Protein AF-A0A2P2DWK2-F1 (afdb_monomer_lite)

Organism: NCBI:txid1917863

Foldseek 3Di:
DCVVPLQLVLVVVQCADDFFDQVLVVLCVPVNPVSNVVVLVVVLVLVQLLVPQDPPDVLSVVSLVLLLVNRRGPQCPDPVNVVVVVVVSVVSDDDDDDDDVVVVVSCCSSVVSVCVVVVCVVVVVPDDPVVSFDWFKAAPQRHTDVQVVVLQVVDWHKDFQPPHQKDKIKIFAAKQWRDDPPDDIDGDQFWQKKWFADPDPDDPAAAFQKKKKFFKKWASYDNDPPSRDTDIDGDDIDMDGPDPPGTMDTGGDDPDPDVGIITGMIMMIGGHDPPGRMHTGTRMYADSRSD

Radius of gyration: 26.81 Å; chains: 1; bounding box: 61×40×77 Å

Sequence (291 aa):
MIESAPYLYYEIFITPKGHAHNDLLHFFVIGGVFSAFLFLSFYFRAIQTALKGYKLDIRAIGIPIIYISGFFQCYLLDDEVTLPFFALVGLMGGKYTPSNSGIRKMLMFLLLPVFFSLGYLYFANKTPIADIFIHRTRDAKNFLFPLAQSTLRGQSVRVNLEKEPFFYFKLEGCLNQSRNFKKRFGFREEPIRFRLLRREKEPLVPYPEKVRIELRQRDAFDQDQRFQAHGEEIIDTREFSLDPWQESFAIALPKIKNEDLKFYDLGIAYFPAKGNQSIQLPELQIKPNCD

Secondary structure (DSSP, 8-state):
-TTT-GGGHHHHH-S-TT----HHHHHHHHHHHHHHHHHHHHHHHHHHHHHHH-S--GGGSHHHHHHHHHHHS-TTT-HHHHHHHHHHHHHT-------THHHHHHHHHHHHHHHHHHHHHHHHTT--HHHH--PPEE-TTS-B-HHHHHHHTT--EEEE-TT-SSEEEEEEEEESEE--SSS--EE--SPEEEEEE-S-SS-SSPPPSEEEEEEEEEES----TTS----EEEEEEEEEE--TT--EEEEPPP----SS-EEEEEEEEEEPPTT-SEEEEPEEEE-TT--

Structure (mmCIF, N/CA/C/O backbone):
data_AF-A0A2P2DWK2-F1
#
_entry.id   AF-A0A2P2DWK2-F1
#
loop_
_atom_site.group_PDB
_atom_site.id
_atom_site.type_symbol
_atom_site.label_atom_id
_atom_site.label_alt_id
_atom_site.label_comp_id
_atom_site.label_asym_id
_atom_site.label_entity_id
_atom_site.label_seq_id
_atom_site.pdbx_PDB_ins_code
_atom_site.Cartn_x
_atom_site.Cartn_y
_atom_site.Cartn_z
_atom_site.occupancy
_atom_site.B_iso_or_equiv
_atom_site.auth_seq_id
_atom_site.auth_comp_id
_atom_site.auth_asym_id
_atom_site.auth_atom_id
_atom_site.pdbx_PDB_model_num
ATOM 1 N N . MET A 1 1 ? 7.905 -16.241 -4.801 1.00 64.75 1 MET A N 1
ATOM 2 C CA . MET A 1 1 ? 7.526 -15.118 -3.917 1.00 64.75 1 MET A CA 1
ATOM 3 C C . MET A 1 1 ? 6.052 -14.757 -4.059 1.00 64.75 1 MET A C 1
ATOM 5 O O . MET A 1 1 ? 5.308 -14.933 -3.114 1.00 64.75 1 MET A O 1
ATOM 9 N N . ILE A 1 2 ? 5.597 -14.343 -5.241 1.00 65.06 2 ILE A N 1
ATOM 10 C CA . ILE A 1 2 ? 4.191 -13.952 -5.470 1.00 65.06 2 ILE A CA 1
ATOM 11 C C . ILE A 1 2 ? 3.218 -15.133 -5.329 1.00 65.06 2 ILE A C 1
ATOM 13 O O . ILE A 1 2 ? 2.095 -14.968 -4.877 1.00 65.06 2 ILE A O 1
ATOM 17 N N . GLU A 1 3 ? 3.667 -16.355 -5.634 1.00 65.44 3 GLU A N 1
ATOM 18 C CA . GLU A 1 3 ? 2.878 -17.572 -5.379 1.00 65.44 3 GLU A CA 1
ATOM 19 C C . GLU A 1 3 ? 2.605 -17.817 -3.890 1.00 65.44 3 GLU A C 1
ATOM 21 O O . GLU A 1 3 ? 1.526 -18.291 -3.546 1.00 65.44 3 GLU A O 1
ATOM 26 N N . SER A 1 4 ? 3.564 -17.489 -3.019 1.00 69.88 4 SER A N 1
ATOM 27 C CA . SER A 1 4 ? 3.453 -17.650 -1.564 1.00 69.88 4 SER A CA 1
ATOM 28 C C . SER A 1 4 ? 2.860 -16.421 -0.866 1.00 69.88 4 SER A C 1
ATOM 30 O O . SER A 1 4 ? 2.396 -16.533 0.261 1.00 69.88 4 SER A O 1
ATOM 32 N N . ALA A 1 5 ? 2.875 -15.259 -1.522 1.00 71.94 5 ALA A N 1
ATOM 33 C CA . ALA A 1 5 ? 2.380 -13.985 -1.006 1.00 71.94 5 ALA A CA 1
ATOM 34 C C . ALA A 1 5 ? 1.624 -13.224 -2.119 1.00 71.94 5 ALA A C 1
ATOM 36 O O . ALA A 1 5 ? 2.192 -12.328 -2.748 1.00 71.94 5 ALA A O 1
ATOM 37 N N . PRO A 1 6 ? 0.351 -13.585 -2.391 1.00 67.62 6 PRO A N 1
ATOM 38 C CA . PRO A 1 6 ? -0.435 -13.032 -3.501 1.00 67.62 6 PRO A CA 1
ATOM 39 C C . PRO A 1 6 ? -0.649 -11.516 -3.436 1.00 67.62 6 PRO A C 1
ATOM 41 O O . PRO A 1 6 ? -0.778 -10.873 -4.470 1.00 67.62 6 PRO A O 1
ATOM 44 N N . TYR A 1 7 ? -0.631 -10.922 -2.240 1.00 67.69 7 TYR A N 1
ATOM 45 C CA . TYR A 1 7 ? -0.746 -9.470 -2.057 1.00 67.69 7 TYR A CA 1
ATOM 46 C C . TYR A 1 7 ? 0.390 -8.687 -2.744 1.00 67.69 7 TYR A C 1
ATOM 48 O O . TYR A 1 7 ? 0.179 -7.561 -3.183 1.00 67.69 7 TYR A O 1
ATOM 56 N N . LEU A 1 8 ? 1.563 -9.304 -2.944 1.00 72.81 8 LEU A N 1
ATOM 57 C CA . LEU A 1 8 ? 2.682 -8.709 -3.690 1.00 72.81 8 LEU A CA 1
ATOM 58 C C . LEU A 1 8 ? 2.409 -8.553 -5.187 1.00 72.81 8 LEU A C 1
ATOM 60 O O . LEU A 1 8 ? 3.132 -7.840 -5.878 1.00 72.81 8 LEU A O 1
ATOM 64 N N . TYR A 1 9 ? 1.389 -9.234 -5.708 1.00 70.56 9 TYR A N 1
ATOM 65 C CA . TYR A 1 9 ? 0.998 -9.119 -7.108 1.00 70.56 9 TYR A CA 1
ATOM 66 C C . TYR A 1 9 ? 0.575 -7.690 -7.467 1.00 70.56 9 TYR A C 1
ATOM 68 O O . TYR A 1 9 ? 0.702 -7.267 -8.611 1.00 70.56 9 TYR A O 1
ATOM 76 N N . TYR A 1 10 ? 0.083 -6.936 -6.488 1.00 65.69 10 TYR A N 1
ATOM 77 C CA . TYR A 1 10 ? -0.406 -5.588 -6.705 1.00 65.69 10 TYR A CA 1
ATOM 78 C C . TYR A 1 10 ? 0.689 -4.549 -6.905 1.00 65.69 10 TYR A C 1
ATOM 80 O O . TYR A 1 10 ? 0.550 -3.730 -7.802 1.00 65.69 10 TYR A O 1
ATOM 88 N N . GLU A 1 11 ? 1.788 -4.613 -6.147 1.00 62.62 11 GLU A N 1
ATOM 89 C CA . GLU A 1 11 ? 2.945 -3.717 -6.343 1.00 62.62 11 GLU A CA 1
ATOM 90 C C . GLU A 1 11 ? 3.462 -3.763 -7.796 1.00 62.62 11 GLU A C 1
ATOM 92 O O . GLU A 1 11 ? 3.952 -2.782 -8.350 1.00 62.62 11 GLU A O 1
ATOM 97 N N . ILE A 1 12 ? 3.259 -4.902 -8.462 1.00 62.91 12 ILE A N 1
ATOM 98 C CA . ILE A 1 12 ? 3.585 -5.120 -9.877 1.00 62.91 12 ILE A CA 1
ATOM 99 C C . ILE A 1 12 ? 2.518 -4.535 -10.818 1.00 62.91 12 ILE A C 1
ATOM 101 O O . ILE A 1 12 ? 2.822 -4.182 -11.951 1.00 62.91 12 ILE A O 1
ATOM 105 N N . PHE A 1 13 ? 1.263 -4.440 -10.379 1.00 56.62 13 PHE A N 1
ATOM 106 C CA . PHE A 1 13 ? 0.155 -3.878 -11.161 1.00 56.62 13 PHE A CA 1
ATOM 107 C C . PHE A 1 13 ? 0.012 -2.363 -11.028 1.00 56.62 13 PHE A C 1
ATOM 109 O O . PHE A 1 13 ? -0.532 -1.731 -11.930 1.00 56.62 13 PHE A O 1
ATOM 116 N N . ILE A 1 14 ? 0.488 -1.785 -9.927 1.00 54.34 14 ILE A N 1
ATOM 117 C CA . ILE A 1 14 ? 0.475 -0.334 -9.713 1.00 54.34 14 ILE A CA 1
ATOM 118 C C . ILE A 1 14 ? 1.681 0.379 -10.242 1.00 54.34 14 ILE A C 1
ATOM 120 O O . ILE A 1 14 ? 1.744 1.590 -10.072 1.00 54.34 14 ILE A O 1
ATOM 124 N N . THR A 1 15 ? 2.638 -0.345 -10.824 1.00 53.19 15 THR A N 1
ATOM 125 C CA . THR A 1 15 ? 3.769 0.287 -11.487 1.00 53.19 15 THR A CA 1
ATOM 126 C C . THR A 1 15 ? 3.178 1.287 -12.486 1.00 53.19 15 THR A C 1
ATOM 128 O O . THR A 1 15 ? 2.504 0.851 -13.425 1.00 53.19 15 THR A O 1
ATOM 131 N N . PRO A 1 16 ? 3.289 2.606 -12.235 1.00 46.16 16 PRO A N 1
ATOM 132 C CA . PRO A 1 16 ? 2.383 3.535 -12.898 1.00 46.16 16 PRO A CA 1
ATOM 133 C C . PRO A 1 16 ? 2.642 3.564 -14.404 1.00 46.16 16 PRO A C 1
ATOM 135 O O . PRO A 1 16 ? 3.729 3.209 -14.878 1.00 46.16 16 PRO A O 1
ATOM 138 N N . LYS A 1 17 ? 1.634 3.979 -15.175 1.00 43.62 17 LYS A N 1
ATOM 139 C CA . LYS A 1 17 ? 1.790 4.210 -16.616 1.00 43.62 17 LYS A CA 1
ATOM 140 C C . LYS A 1 17 ? 2.865 5.297 -16.791 1.00 43.62 17 LYS A C 1
ATOM 142 O O . LYS A 1 17 ? 2.604 6.449 -16.472 1.00 43.62 17 LYS A O 1
ATOM 147 N N . GLY A 1 18 ? 4.069 4.917 -17.229 1.00 46.94 18 GLY A N 1
ATOM 148 C CA . GLY A 1 18 ? 5.205 5.837 -17.405 1.00 46.94 18 GLY A CA 1
ATOM 149 C C . GLY A 1 18 ? 6.379 5.684 -16.423 1.00 46.94 18 GLY A C 1
ATOM 150 O O . GLY A 1 18 ? 7.122 6.640 -16.232 1.00 46.94 18 GLY A O 1
ATOM 151 N N . HIS A 1 19 ? 6.582 4.524 -15.782 1.00 54.91 19 HIS A N 1
ATOM 152 C CA . HIS A 1 19 ? 7.789 4.283 -14.969 1.00 54.91 19 HIS A CA 1
ATOM 153 C C . HIS A 1 19 ? 8.853 3.434 -15.653 1.00 54.91 19 HIS A C 1
ATOM 155 O O . HIS A 1 19 ? 8.543 2.549 -16.440 1.00 54.91 19 HIS A O 1
ATOM 161 N N . ALA A 1 20 ? 10.103 3.679 -15.237 1.00 52.97 20 ALA A N 1
ATOM 162 C CA . ALA A 1 20 ? 11.343 3.021 -15.643 1.00 52.97 20 ALA A CA 1
ATOM 163 C C . ALA A 1 20 ? 11.265 1.477 -15.658 1.00 52.97 20 ALA A C 1
ATOM 165 O O . ALA A 1 20 ? 11.665 0.802 -14.711 1.00 52.97 20 ALA A O 1
ATOM 166 N N . HIS A 1 21 ? 10.784 0.904 -16.755 1.00 65.81 21 HIS A N 1
ATOM 167 C CA . HIS A 1 21 ? 11.075 -0.459 -17.164 1.00 65.81 21 HIS A CA 1
ATOM 168 C C . HIS A 1 21 ? 12.455 -0.534 -17.816 1.00 65.81 21 HIS A C 1
ATOM 170 O O . HIS A 1 21 ? 12.939 0.393 -18.462 1.00 65.81 21 HIS A O 1
ATOM 176 N N . ASN A 1 22 ? 13.095 -1.684 -17.645 1.00 73.56 22 ASN A N 1
ATOM 177 C CA . ASN A 1 22 ? 14.297 -2.009 -18.385 1.00 73.56 22 ASN A CA 1
ATOM 178 C C . ASN A 1 22 ? 13.896 -2.429 -19.808 1.00 73.56 22 ASN A C 1
ATOM 180 O O . ASN A 1 22 ? 13.265 -3.475 -19.971 1.00 73.56 22 ASN A O 1
ATOM 184 N N . ASP A 1 23 ? 14.259 -1.639 -20.819 1.00 76.00 23 ASP A N 1
ATOM 185 C CA . ASP A 1 23 ? 13.841 -1.874 -22.209 1.00 76.00 23 ASP A CA 1
ATOM 186 C C . ASP A 1 23 ? 14.270 -3.249 -22.728 1.00 76.00 23 ASP A C 1
ATOM 188 O O . ASP A 1 23 ? 13.481 -3.938 -23.372 1.00 76.00 23 ASP A O 1
ATOM 192 N N . LEU A 1 24 ? 15.477 -3.711 -22.378 1.00 79.56 24 LEU A N 1
ATOM 193 C CA . LEU A 1 24 ? 15.947 -5.043 -22.766 1.00 79.56 24 LEU A CA 1
ATOM 194 C C . LEU A 1 24 ? 15.031 -6.147 -22.218 1.00 79.56 24 LEU A C 1
ATOM 196 O O . LEU A 1 24 ? 14.636 -7.042 -22.967 1.00 79.56 24 LEU A O 1
ATOM 200 N N . LEU A 1 25 ? 14.675 -6.087 -20.932 1.00 77.25 25 LEU A N 1
ATOM 201 C CA . LEU A 1 25 ? 13.747 -7.042 -20.325 1.00 77.25 25 LEU A CA 1
ATOM 202 C C . LEU A 1 25 ? 12.335 -6.906 -20.887 1.00 77.25 25 LEU A C 1
ATOM 204 O O . LEU A 1 25 ? 11.685 -7.920 -21.126 1.00 77.25 25 LEU A O 1
ATOM 208 N N . HIS A 1 26 ? 11.866 -5.685 -21.125 1.00 77.12 26 HIS A N 1
ATOM 209 C CA . HIS A 1 26 ? 10.546 -5.437 -21.691 1.00 77.12 26 HIS A CA 1
ATOM 210 C C . HIS A 1 26 ? 10.421 -6.058 -23.092 1.00 77.12 26 HIS A C 1
ATOM 212 O O . HIS A 1 26 ? 9.517 -6.859 -23.342 1.00 77.12 26 HIS A O 1
ATOM 218 N N . PHE A 1 27 ? 11.380 -5.780 -23.980 1.00 80.00 27 PHE A N 1
ATOM 219 C CA . PHE A 1 27 ? 11.438 -6.377 -25.315 1.00 80.00 27 PHE A CA 1
ATOM 220 C C . PHE A 1 27 ? 11.618 -7.896 -25.261 1.00 80.00 27 PHE A C 1
ATOM 222 O O . PHE A 1 27 ? 11.002 -8.605 -26.056 1.00 80.00 27 PHE A O 1
ATOM 229 N N . PHE A 1 28 ? 12.404 -8.416 -24.314 1.00 82.38 28 PHE A N 1
ATOM 230 C CA . PHE A 1 28 ? 12.537 -9.858 -24.111 1.00 82.38 28 PHE A CA 1
ATOM 231 C C . PHE A 1 28 ? 11.218 -10.518 -23.684 1.00 82.38 28 PHE A C 1
ATOM 233 O O . PHE A 1 28 ? 10.884 -11.587 -24.185 1.00 82.38 28 PHE A O 1
ATOM 240 N N . VAL A 1 29 ? 10.458 -9.901 -22.777 1.00 79.38 29 VAL A N 1
ATOM 241 C CA . VAL A 1 29 ? 9.193 -10.459 -22.276 1.00 79.38 29 VAL A CA 1
ATOM 242 C C . VAL A 1 29 ? 8.103 -10.429 -23.350 1.00 79.38 29 VAL A C 1
ATOM 244 O O . VAL A 1 29 ? 7.382 -11.413 -23.493 1.00 79.38 29 VA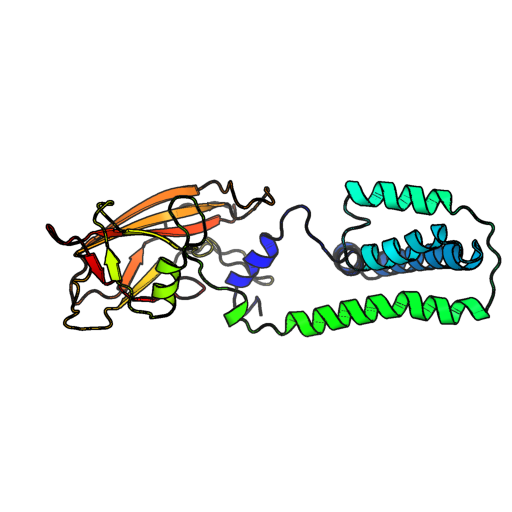L A O 1
ATOM 247 N N . ILE A 1 30 ? 7.990 -9.343 -24.122 1.00 79.31 30 ILE A N 1
ATOM 248 C CA . ILE A 1 30 ? 6.936 -9.197 -25.143 1.00 79.31 30 ILE A CA 1
ATOM 249 C C . ILE A 1 30 ? 7.292 -9.923 -26.442 1.00 79.31 30 ILE A C 1
ATOM 251 O O . ILE A 1 30 ? 6.470 -10.647 -26.999 1.00 79.31 30 ILE A O 1
ATOM 255 N N . GLY A 1 31 ? 8.508 -9.715 -26.948 1.00 81.19 31 GLY A N 1
ATOM 256 C CA . GLY A 1 31 ? 8.944 -10.198 -28.260 1.00 81.19 31 GLY A CA 1
ATOM 257 C C . GLY A 1 31 ? 9.940 -11.359 -28.205 1.00 81.19 31 GLY A C 1
ATOM 258 O O . GLY A 1 31 ? 10.505 -11.742 -29.235 1.00 81.19 31 GLY A O 1
ATOM 259 N N . GLY A 1 32 ? 10.189 -11.914 -27.018 1.00 85.62 32 GLY A N 1
ATOM 260 C CA . GLY A 1 32 ? 11.084 -13.047 -26.818 1.00 85.62 32 GLY A CA 1
ATOM 261 C C . GLY A 1 32 ? 12.556 -12.737 -27.102 1.00 85.62 32 GLY A C 1
ATOM 262 O O . GLY A 1 32 ? 12.998 -11.591 -27.232 1.00 85.62 32 GLY A O 1
ATOM 263 N N . VAL A 1 33 ? 13.333 -13.811 -27.260 1.00 86.81 33 VAL A N 1
ATOM 264 C CA . VAL A 1 33 ? 14.771 -13.757 -27.585 1.00 86.81 33 VAL A CA 1
ATOM 265 C C . VAL A 1 33 ? 15.034 -12.954 -28.862 1.00 86.81 33 VAL A C 1
ATOM 267 O O . VAL A 1 33 ? 16.032 -12.241 -28.942 1.00 86.81 33 VAL A O 1
ATOM 270 N N . PHE A 1 34 ? 14.142 -13.040 -29.853 1.00 86.25 34 PHE A N 1
ATOM 271 C CA . PHE A 1 34 ? 14.303 -12.343 -31.127 1.00 86.25 34 PHE A CA 1
ATOM 272 C C . PHE A 1 34 ? 14.292 -10.819 -30.953 1.00 86.25 34 PHE A C 1
ATOM 274 O O . PHE A 1 34 ? 15.198 -10.138 -31.434 1.00 86.25 34 PHE A O 1
ATOM 281 N N . SER A 1 35 ? 13.326 -10.281 -30.204 1.00 82.88 35 SER A N 1
ATOM 282 C CA . SER A 1 35 ? 13.260 -8.841 -29.936 1.00 82.88 35 SER A CA 1
ATOM 283 C C . SER A 1 35 ? 14.430 -8.360 -29.076 1.00 82.88 35 SER A C 1
ATOM 285 O O . SER A 1 35 ? 14.990 -7.298 -29.344 1.00 82.88 35 SER A O 1
ATOM 287 N N . ALA A 1 36 ? 14.864 -9.158 -28.096 1.00 82.81 36 ALA A N 1
ATOM 288 C CA . ALA A 1 36 ? 16.065 -8.855 -27.317 1.00 82.81 36 ALA A CA 1
ATOM 289 C C . ALA A 1 36 ? 17.329 -8.815 -28.197 1.00 82.81 36 ALA A C 1
ATOM 291 O O . ALA A 1 36 ? 18.169 -7.926 -28.053 1.00 82.81 36 ALA A O 1
ATOM 292 N N . PHE A 1 37 ? 17.455 -9.740 -29.153 1.00 85.94 37 PHE A N 1
ATOM 293 C CA . PHE A 1 37 ? 18.565 -9.756 -30.104 1.00 85.94 37 PHE A CA 1
ATOM 294 C C . PHE A 1 37 ? 18.566 -8.521 -31.014 1.00 85.94 37 PHE A C 1
ATOM 296 O O . PHE A 1 37 ? 19.624 -7.922 -31.225 1.00 85.94 37 PHE A O 1
ATOM 303 N N . LEU A 1 38 ? 17.403 -8.113 -31.533 1.00 85.19 38 LEU A N 1
ATOM 304 C CA . LEU A 1 38 ? 17.279 -6.903 -32.351 1.00 85.19 38 LEU A CA 1
ATOM 305 C C . LEU A 1 38 ? 17.630 -5.642 -31.557 1.00 85.19 38 LEU A C 1
ATOM 307 O O . LEU A 1 38 ? 18.376 -4.803 -32.061 1.00 85.19 38 LEU A O 1
ATOM 311 N N . PHE A 1 39 ? 17.175 -5.548 -30.307 1.00 82.88 39 PHE A N 1
ATOM 312 C CA . PHE A 1 39 ? 17.529 -4.464 -29.393 1.00 82.88 39 PHE A CA 1
ATOM 313 C C . PHE A 1 39 ? 19.050 -4.375 -29.195 1.00 82.88 39 PHE A C 1
ATOM 315 O O . PHE A 1 39 ? 19.659 -3.334 -29.444 1.00 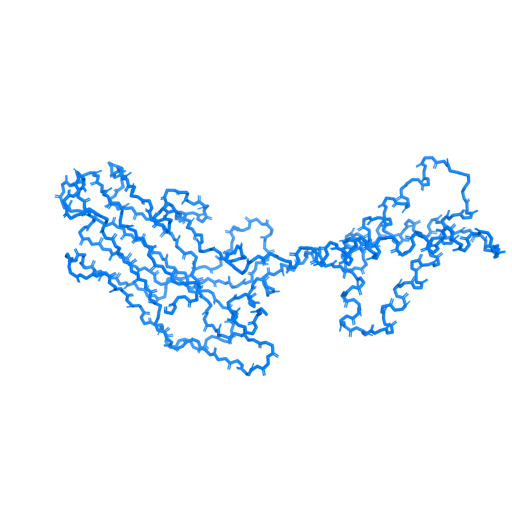82.88 39 PHE A O 1
ATOM 322 N N . LEU A 1 40 ? 19.705 -5.486 -28.843 1.00 82.88 40 LEU A N 1
ATOM 323 C CA . LEU A 1 40 ? 21.162 -5.513 -28.677 1.00 82.88 40 LEU A CA 1
ATOM 324 C C . LEU A 1 40 ? 21.899 -5.202 -29.989 1.00 82.88 40 LEU A C 1
ATOM 326 O O . LEU A 1 40 ? 22.911 -4.504 -29.970 1.00 82.88 40 LEU A O 1
ATOM 330 N N . SER A 1 41 ? 21.383 -5.666 -31.130 1.00 80.75 41 SER A N 1
ATOM 331 C CA . SER A 1 41 ? 21.944 -5.391 -32.461 1.00 80.75 41 SER A CA 1
ATOM 332 C C . SER A 1 41 ? 21.833 -3.916 -32.855 1.00 80.75 41 SER A C 1
ATOM 334 O O . SER A 1 41 ? 22.755 -3.365 -33.462 1.00 80.75 41 SER A O 1
ATOM 336 N N . PHE A 1 42 ? 20.732 -3.260 -32.489 1.00 79.38 42 PHE A N 1
ATOM 337 C CA . PHE A 1 42 ? 20.543 -1.826 -32.677 1.00 79.38 42 PHE A CA 1
ATOM 338 C C . PHE A 1 42 ? 21.584 -1.030 -31.881 1.00 79.38 42 PHE A C 1
ATOM 340 O O . PHE A 1 42 ? 22.344 -0.252 -32.465 1.00 79.38 42 PHE A O 1
ATOM 347 N N . TYR A 1 43 ? 21.712 -1.299 -30.578 1.00 75.00 43 TYR A N 1
ATOM 348 C CA . TYR A 1 43 ? 22.723 -0.646 -29.740 1.00 75.00 43 TYR A CA 1
ATOM 349 C C . TYR A 1 43 ? 24.147 -0.954 -30.204 1.00 75.00 43 TYR A C 1
ATOM 351 O O . TYR A 1 43 ? 24.993 -0.062 -30.241 1.00 75.00 43 TYR A O 1
ATOM 359 N N . PHE A 1 44 ? 24.413 -2.187 -30.634 1.00 74.94 44 PHE A N 1
ATOM 360 C CA . PHE A 1 44 ? 25.690 -2.576 -31.223 1.00 74.94 44 PHE A CA 1
ATOM 361 C C . PHE A 1 44 ? 26.054 -1.685 -32.416 1.00 74.94 44 PHE A C 1
ATOM 363 O O . PHE A 1 44 ? 27.173 -1.172 -32.488 1.00 74.94 44 PHE A O 1
ATOM 370 N N . ARG A 1 45 ? 25.112 -1.447 -33.336 1.00 73.44 45 ARG A N 1
ATOM 371 C CA . ARG A 1 45 ? 25.327 -0.562 -34.491 1.00 73.44 45 ARG A CA 1
ATOM 372 C C . ARG A 1 45 ? 25.500 0.898 -34.071 1.00 73.44 45 ARG A C 1
ATOM 374 O O . ARG A 1 45 ? 26.410 1.551 -34.576 1.00 73.44 45 ARG A O 1
ATOM 381 N N . ALA A 1 46 ? 24.701 1.389 -33.126 1.00 70.88 46 ALA A N 1
ATOM 382 C CA . ALA A 1 46 ? 24.803 2.760 -32.625 1.00 70.88 46 ALA A CA 1
ATOM 383 C C . ALA A 1 46 ? 26.180 3.045 -31.989 1.00 70.88 46 ALA A C 1
ATOM 385 O O . ALA A 1 46 ? 26.833 4.036 -32.326 1.00 70.88 46 ALA A O 1
ATOM 386 N N . ILE A 1 47 ? 26.679 2.130 -31.149 1.00 69.50 47 ILE A N 1
ATOM 387 C CA . ILE A 1 47 ? 28.006 2.224 -30.515 1.00 69.50 47 ILE A CA 1
ATOM 388 C C . ILE A 1 47 ? 29.120 2.202 -31.567 1.00 69.50 47 ILE A C 1
ATOM 390 O O . ILE A 1 47 ? 30.085 2.963 -31.474 1.00 69.50 47 ILE A O 1
ATOM 394 N N . GLN A 1 48 ? 29.004 1.342 -32.584 1.00 68.62 48 GLN A N 1
ATOM 395 C CA . GLN A 1 48 ? 29.997 1.274 -33.658 1.00 68.62 48 GLN A CA 1
ATOM 396 C C . GLN A 1 48 ? 30.143 2.601 -34.404 1.00 68.62 48 GLN A C 1
ATOM 398 O O . GLN A 1 48 ? 31.268 2.994 -34.721 1.00 68.62 48 GLN A O 1
ATOM 403 N N . THR A 1 49 ? 29.028 3.275 -34.674 1.00 66.50 49 THR A N 1
ATOM 404 C CA . THR A 1 49 ? 29.018 4.590 -35.322 1.00 66.50 49 THR A CA 1
ATOM 405 C C . THR A 1 49 ? 29.612 5.657 -34.399 1.00 66.50 49 THR A C 1
ATOM 407 O O . THR A 1 49 ? 30.480 6.419 -34.828 1.00 66.50 49 THR A O 1
ATOM 410 N N . ALA A 1 50 ? 29.244 5.648 -33.113 1.00 63.06 50 ALA A N 1
ATOM 411 C CA . ALA A 1 50 ? 29.751 6.588 -32.110 1.00 63.06 50 ALA A CA 1
ATOM 412 C C . ALA A 1 50 ? 31.280 6.545 -31.956 1.00 63.06 50 ALA A C 1
ATOM 414 O O . ALA A 1 50 ? 31.946 7.578 -31.979 1.00 63.06 50 ALA A O 1
ATOM 415 N N . LEU A 1 51 ? 31.849 5.342 -31.830 1.00 63.91 51 LEU A N 1
ATOM 416 C CA . LEU A 1 51 ? 33.271 5.152 -31.522 1.00 63.91 51 LEU A CA 1
ATOM 417 C C . LEU A 1 51 ? 34.214 5.416 -32.707 1.00 63.91 51 LEU A C 1
ATOM 419 O O . LEU A 1 51 ? 35.414 5.579 -32.491 1.00 63.91 51 LEU A O 1
ATOM 423 N N . LYS A 1 52 ? 33.715 5.426 -33.949 1.00 59.72 52 LYS A N 1
ATOM 424 C CA . LYS A 1 52 ? 34.535 5.657 -35.155 1.00 59.72 52 LYS A CA 1
ATOM 425 C C . LYS A 1 52 ? 34.444 7.082 -35.698 1.00 59.72 52 LYS A C 1
ATOM 427 O O . LYS A 1 52 ? 35.365 7.509 -36.387 1.00 59.72 52 LYS A O 1
ATOM 432 N N . GLY A 1 53 ? 33.353 7.795 -35.415 1.00 53.75 53 GLY A N 1
ATOM 433 C CA . GLY A 1 53 ? 33.054 9.091 -36.029 1.00 53.75 53 GLY A CA 1
ATOM 434 C C . GLY A 1 53 ? 33.770 10.302 -35.425 1.00 53.75 53 GLY A C 1
ATOM 435 O O . GLY A 1 53 ? 33.857 11.327 -36.093 1.00 53.75 53 GLY A O 1
ATOM 436 N N . TYR A 1 54 ? 34.299 10.219 -34.199 1.00 51.75 54 TYR A N 1
ATOM 437 C CA . TYR A 1 54 ? 34.715 11.419 -33.465 1.00 51.75 54 TYR A CA 1
ATOM 438 C C . TYR A 1 54 ? 36.088 11.267 -32.796 1.00 51.75 54 TYR A C 1
ATOM 440 O O . TYR A 1 54 ? 36.305 10.382 -31.969 1.00 51.75 54 TYR A O 1
ATOM 448 N N . LYS A 1 55 ? 37.010 12.200 -33.090 1.00 53.00 55 LYS A N 1
ATOM 449 C CA . LYS A 1 55 ? 38.007 12.619 -32.088 1.00 53.00 55 LYS A CA 1
ATOM 450 C C . LYS A 1 55 ? 37.183 13.095 -30.890 1.00 53.00 55 LYS A C 1
ATOM 452 O O . LYS A 1 55 ? 36.289 13.901 -31.115 1.00 53.00 55 LYS A O 1
ATOM 457 N N . LEU A 1 56 ? 37.412 12.545 -29.695 1.00 51.53 56 LEU A N 1
ATOM 458 C CA . LEU A 1 56 ? 36.651 12.806 -28.460 1.00 51.53 56 LEU A CA 1
ATOM 459 C C . LEU A 1 56 ? 36.625 14.306 -28.103 1.00 51.53 56 LEU A C 1
ATOM 461 O O . LEU A 1 56 ? 37.365 14.774 -27.246 1.00 51.53 56 LEU A O 1
ATOM 465 N N . ASP A 1 57 ? 35.784 15.059 -28.798 1.00 51.03 57 ASP A N 1
ATOM 466 C CA . ASP A 1 57 ? 35.346 16.399 -28.449 1.00 51.03 57 ASP A CA 1
ATOM 467 C C . ASP A 1 57 ? 34.234 16.256 -27.401 1.00 51.03 57 ASP A C 1
ATOM 469 O O . ASP A 1 57 ? 33.503 15.265 -27.389 1.00 51.03 57 ASP A O 1
ATOM 473 N N . ILE A 1 58 ? 34.078 17.234 -26.517 1.00 46.16 58 ILE A N 1
ATOM 474 C CA . ILE A 1 58 ? 33.116 17.225 -25.403 1.00 46.16 58 ILE A CA 1
ATOM 475 C C . ILE A 1 58 ? 31.667 17.010 -25.888 1.00 46.16 58 ILE A C 1
ATOM 477 O O . ILE A 1 58 ? 30.832 16.471 -25.167 1.00 46.16 58 ILE A O 1
ATOM 481 N N . ARG A 1 59 ? 31.387 17.325 -27.160 1.00 48.44 59 ARG A N 1
ATOM 482 C CA . ARG A 1 59 ? 30.119 17.041 -27.858 1.00 48.44 59 ARG A CA 1
ATOM 483 C C . ARG A 1 59 ? 29.839 15.541 -28.042 1.00 48.44 59 ARG A C 1
ATOM 485 O O . ARG A 1 59 ? 28.684 15.144 -28.130 1.00 48.44 59 ARG A O 1
ATOM 492 N N . ALA A 1 60 ? 30.875 14.703 -28.054 1.00 51.88 60 ALA A N 1
ATOM 493 C CA . ALA A 1 60 ? 30.774 13.247 -28.130 1.00 51.88 60 ALA A CA 1
ATOM 494 C C . ALA A 1 60 ? 30.506 12.584 -26.764 1.00 51.88 60 ALA A C 1
ATOM 496 O O . ALA A 1 60 ? 30.238 11.388 -26.734 1.00 51.88 60 ALA A O 1
ATOM 497 N N . ILE A 1 61 ? 30.546 13.331 -25.648 1.00 52.94 61 ILE A N 1
ATOM 498 C CA . ILE A 1 61 ? 30.267 12.828 -24.285 1.00 52.94 61 ILE A CA 1
ATOM 499 C C . ILE A 1 61 ? 28.760 12.631 -24.048 1.00 52.94 61 ILE A C 1
ATOM 501 O O . ILE A 1 61 ? 28.368 11.754 -23.278 1.00 52.94 61 ILE A O 1
ATOM 505 N N . GLY A 1 62 ? 27.903 13.367 -24.765 1.00 56.66 62 GLY A N 1
ATOM 506 C CA . GLY A 1 62 ? 26.449 13.192 -24.685 1.00 56.66 62 GLY A CA 1
ATOM 507 C C . GLY A 1 62 ? 25.993 11.786 -25.085 1.00 56.66 62 GLY A C 1
ATOM 508 O O . GLY A 1 62 ? 25.063 11.251 -24.496 1.00 56.66 62 GLY A O 1
ATOM 509 N N . ILE A 1 63 ? 26.696 11.137 -26.017 1.00 57.06 63 ILE A N 1
ATOM 510 C CA . ILE A 1 63 ? 26.320 9.822 -26.553 1.00 57.06 63 ILE A CA 1
ATOM 511 C C . ILE A 1 63 ? 26.571 8.691 -25.536 1.00 57.06 63 ILE A C 1
ATOM 513 O O . ILE A 1 63 ? 25.650 7.916 -25.297 1.00 57.06 63 ILE A O 1
ATOM 517 N N . PRO A 1 64 ? 27.741 8.591 -24.867 1.00 57.66 64 PRO A N 1
ATOM 518 C CA . PRO A 1 64 ? 27.934 7.692 -23.729 1.00 57.66 64 PRO A CA 1
ATOM 519 C C . PRO A 1 64 ? 26.967 7.936 -22.565 1.00 57.66 64 PRO A C 1
ATOM 521 O O . PRO A 1 64 ? 26.565 6.980 -21.908 1.00 57.66 64 PRO A O 1
ATOM 524 N N . ILE A 1 65 ? 26.585 9.191 -22.303 1.00 60.34 65 ILE A N 1
ATOM 525 C CA . ILE A 1 65 ? 25.643 9.530 -21.225 1.00 60.34 65 ILE A CA 1
ATOM 526 C C . ILE A 1 65 ? 24.237 9.043 -21.575 1.00 60.34 65 ILE A C 1
ATOM 528 O O . ILE A 1 65 ? 23.623 8.338 -20.784 1.00 60.34 65 ILE A O 1
ATOM 532 N N . ILE A 1 66 ? 23.764 9.325 -22.788 1.00 60.22 66 ILE A N 1
ATOM 533 C CA . ILE A 1 66 ? 22.487 8.822 -23.311 1.00 60.22 66 ILE A CA 1
ATOM 534 C C . ILE A 1 66 ? 22.490 7.291 -23.398 1.00 60.22 66 ILE A C 1
ATOM 536 O O . ILE A 1 66 ? 21.469 6.652 -23.175 1.00 60.22 66 ILE A O 1
ATOM 540 N N . TYR A 1 67 ? 23.647 6.691 -23.671 1.00 64.44 67 TYR A N 1
ATOM 541 C CA . TYR A 1 67 ? 23.840 5.247 -23.701 1.00 64.44 67 TYR A CA 1
ATOM 542 C C . TYR A 1 67 ? 23.694 4.591 -22.322 1.00 64.44 67 TYR A C 1
ATOM 544 O O . TYR A 1 67 ? 22.973 3.603 -22.196 1.00 64.44 67 TYR A O 1
ATOM 552 N N . ILE A 1 68 ? 24.348 5.140 -21.292 1.00 59.84 68 ILE A N 1
ATOM 553 C CA . ILE A 1 68 ? 24.180 4.679 -19.907 1.00 59.84 68 ILE A CA 1
ATOM 554 C C . ILE A 1 68 ? 22.716 4.865 -19.500 1.00 59.84 68 ILE A C 1
ATOM 556 O O . ILE A 1 68 ? 22.090 3.910 -19.051 1.00 59.84 68 ILE A O 1
ATOM 560 N N . SER A 1 69 ? 22.135 6.039 -19.742 1.00 59.75 69 SER A N 1
ATOM 561 C CA . SER A 1 69 ? 20.746 6.327 -19.376 1.00 59.75 69 SER A CA 1
ATOM 562 C C . SER A 1 69 ? 19.738 5.407 -20.082 1.00 59.75 69 SER A C 1
ATOM 564 O O . SER A 1 69 ? 18.857 4.860 -19.424 1.00 59.75 69 SER A O 1
ATOM 566 N N . GLY A 1 70 ? 19.904 5.145 -21.383 1.00 62.34 70 GLY A N 1
ATOM 567 C CA . GLY A 1 70 ? 19.000 4.297 -22.169 1.00 62.34 70 GLY A CA 1
ATOM 568 C C . GLY A 1 70 ? 19.112 2.796 -21.916 1.00 62.34 70 GLY A C 1
ATOM 569 O O . GLY A 1 70 ? 18.186 2.058 -22.222 1.00 62.34 70 GLY A O 1
ATOM 570 N N . PHE A 1 71 ? 20.208 2.320 -21.319 1.00 62.69 71 PHE A N 1
ATOM 571 C CA . PHE A 1 71 ? 20.301 0.929 -20.857 1.00 62.69 71 PHE A CA 1
ATOM 572 C C . PHE A 1 71 ? 19.582 0.696 -19.518 1.00 62.69 71 PHE A C 1
ATOM 574 O O . PHE A 1 71 ? 19.201 -0.437 -19.211 1.00 62.69 71 PHE A O 1
ATOM 581 N N . PHE A 1 72 ? 19.420 1.752 -18.713 1.00 56.59 72 PHE A N 1
ATOM 582 C CA . PHE A 1 72 ? 18.813 1.688 -17.382 1.00 56.59 72 PHE A CA 1
ATOM 583 C C . PHE A 1 72 ? 17.353 2.188 -17.336 1.00 56.59 72 PHE A C 1
ATOM 585 O O . PHE A 1 72 ? 16.682 1.912 -16.345 1.00 56.59 72 PHE A O 1
ATOM 592 N N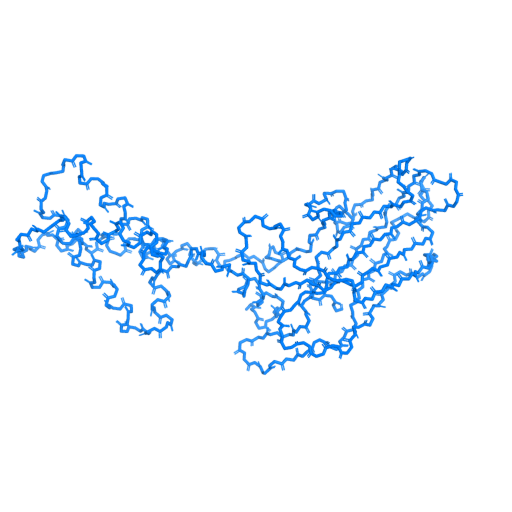 . GLN A 1 73 ? 16.846 2.875 -18.369 1.00 62.78 73 GLN A N 1
ATOM 593 C CA . GLN A 1 73 ? 15.511 3.508 -18.397 1.00 62.78 73 GLN A CA 1
ATOM 594 C C . GLN A 1 73 ? 14.760 3.293 -19.731 1.00 62.78 73 GLN A C 1
ATOM 596 O O . GLN A 1 73 ? 15.361 2.839 -20.700 1.00 62.78 73 GLN A O 1
ATOM 601 N N . CYS A 1 74 ? 13.475 3.684 -19.770 1.00 64.94 74 CYS A N 1
ATOM 602 C CA . CYS A 1 74 ? 12.493 3.551 -20.866 1.00 64.94 74 CYS A CA 1
ATOM 603 C C . CYS A 1 74 ? 12.778 4.333 -22.160 1.00 64.94 74 CYS A C 1
ATOM 605 O O . CYS A 1 74 ? 11.857 4.865 -22.778 1.00 64.94 74 CYS A O 1
ATOM 607 N N . TYR A 1 75 ? 14.032 4.473 -22.570 1.00 65.06 75 TYR A N 1
ATOM 608 C CA . TYR A 1 75 ? 14.420 5.417 -23.620 1.00 65.06 75 TYR A CA 1
ATOM 609 C C . TYR A 1 75 ? 13.804 5.144 -24.991 1.00 65.06 75 TYR A C 1
ATOM 611 O O . TYR A 1 75 ? 13.711 6.084 -25.769 1.00 65.06 75 TYR A O 1
ATOM 619 N N . LEU A 1 76 ? 13.460 3.893 -25.315 1.00 63.69 76 LEU A N 1
ATOM 620 C CA . LEU A 1 76 ? 12.878 3.513 -26.611 1.00 63.69 76 LEU A CA 1
ATOM 621 C C . LEU A 1 76 ? 11.367 3.266 -26.560 1.00 63.69 76 LEU A C 1
ATOM 623 O O . LEU A 1 76 ? 10.764 2.937 -27.583 1.00 63.69 76 LEU A O 1
ATOM 627 N N . LEU A 1 77 ? 10.773 3.370 -25.374 1.00 64.62 77 LEU A N 1
ATOM 628 C CA . LEU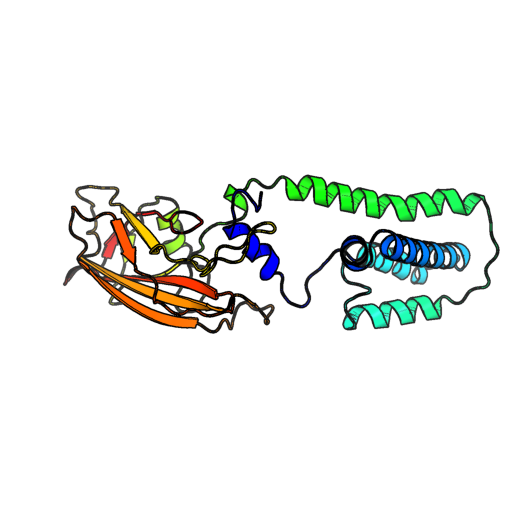 A 1 77 ? 9.354 3.114 -25.136 1.00 64.62 77 LEU A CA 1
ATOM 629 C C . LEU A 1 77 ? 8.596 4.377 -24.702 1.00 64.62 77 LEU A C 1
ATOM 631 O O . LEU A 1 77 ? 7.379 4.416 -24.853 1.00 64.62 77 LEU A O 1
ATOM 635 N N . ASP A 1 78 ? 9.306 5.389 -24.200 1.00 66.31 78 ASP A N 1
ATOM 636 C CA . ASP A 1 78 ? 8.776 6.699 -23.817 1.00 66.31 78 ASP A CA 1
ATOM 637 C C . ASP A 1 78 ? 9.055 7.732 -24.922 1.00 66.31 78 ASP A C 1
ATOM 639 O O . ASP A 1 78 ? 10.215 7.976 -25.277 1.00 66.31 78 ASP A O 1
ATOM 643 N N . ASP A 1 79 ? 8.012 8.318 -25.508 1.00 59.25 79 ASP A N 1
ATOM 644 C CA . ASP A 1 79 ? 8.103 9.217 -26.661 1.00 59.25 79 ASP A CA 1
ATOM 645 C C . ASP A 1 79 ? 8.813 10.541 -26.343 1.00 59.25 79 ASP A C 1
ATOM 647 O O . ASP A 1 79 ? 9.539 11.059 -27.203 1.00 59.25 79 ASP A O 1
ATOM 651 N N . GLU A 1 80 ? 8.718 11.025 -25.100 1.00 64.81 80 GLU A N 1
ATOM 652 C CA . GLU A 1 80 ? 9.392 12.244 -24.629 1.00 64.81 80 GLU A CA 1
ATOM 653 C C . GLU A 1 80 ? 10.925 12.121 -24.676 1.00 64.81 80 GLU A C 1
ATOM 655 O O . GLU A 1 80 ? 11.641 13.110 -24.869 1.00 64.81 80 GLU A O 1
ATOM 660 N N . VAL A 1 81 ? 11.441 10.894 -24.561 1.00 65.50 81 VAL A N 1
ATOM 661 C CA . VAL A 1 81 ? 12.880 10.592 -24.523 1.00 65.50 81 VAL A CA 1
ATOM 662 C C . VAL A 1 81 ? 13.364 9.937 -25.825 1.00 65.50 81 VAL A C 1
ATOM 664 O O . VAL A 1 81 ? 14.482 10.201 -26.289 1.00 65.50 81 VAL A O 1
ATOM 667 N N . THR A 1 82 ? 12.500 9.153 -26.473 1.00 68.25 82 THR A N 1
ATOM 668 C CA . THR A 1 82 ? 12.776 8.440 -27.731 1.00 68.25 82 THR A CA 1
ATOM 669 C C . THR A 1 82 ? 13.068 9.404 -28.883 1.00 68.25 82 THR A C 1
ATOM 671 O O . THR A 1 82 ? 13.976 9.171 -29.687 1.00 68.25 82 THR A O 1
ATOM 674 N N . LEU A 1 83 ? 12.325 10.510 -28.980 1.00 65.12 83 LEU A N 1
ATOM 675 C CA . LEU A 1 83 ? 12.482 11.476 -30.071 1.00 65.12 83 LEU A CA 1
ATOM 676 C C . LEU A 1 83 ? 13.826 12.231 -30.007 1.00 65.12 83 LEU A C 1
ATOM 678 O O . LEU A 1 83 ? 14.546 12.222 -31.013 1.00 65.12 83 LEU A O 1
ATOM 682 N N . PRO A 1 84 ? 14.240 12.814 -28.860 1.00 63.75 84 PRO A N 1
ATOM 683 C CA . PRO A 1 84 ? 15.592 13.349 -28.697 1.00 63.75 84 PRO A CA 1
ATOM 684 C C . PRO A 1 84 ? 16.683 12.308 -28.966 1.00 63.75 84 PRO A C 1
ATOM 686 O O . PRO A 1 84 ? 17.694 12.624 -29.598 1.00 63.75 84 PRO A O 1
ATOM 689 N N . PHE A 1 85 ? 16.475 11.060 -28.533 1.00 70.56 85 PHE A N 1
ATOM 690 C CA . PHE A 1 85 ? 17.412 9.965 -28.769 1.00 70.56 85 PHE A CA 1
ATOM 691 C C . PHE A 1 85 ? 17.622 9.704 -30.267 1.00 70.56 85 PHE A C 1
ATOM 693 O O . PHE A 1 85 ? 18.759 9.742 -30.746 1.00 70.56 85 PHE A O 1
ATOM 700 N N . PHE A 1 86 ? 16.547 9.501 -31.034 1.00 68.69 86 PHE A N 1
ATOM 701 C CA . PHE A 1 86 ? 16.656 9.269 -32.475 1.00 68.69 86 PHE A CA 1
ATOM 702 C C . PHE A 1 86 ? 17.176 10.489 -33.237 1.00 68.69 86 PHE A C 1
ATOM 704 O O . PHE A 1 86 ? 17.940 10.315 -34.187 1.00 68.69 86 PHE A O 1
ATOM 711 N N . ALA A 1 87 ? 16.838 11.710 -32.811 1.00 65.06 87 ALA A N 1
ATOM 712 C CA . ALA A 1 87 ? 17.400 12.927 -33.390 1.00 65.06 87 ALA A CA 1
ATOM 713 C C . ALA A 1 87 ? 18.929 12.971 -33.221 1.00 65.06 87 ALA A C 1
ATOM 715 O O . ALA A 1 87 ? 19.653 13.228 -34.184 1.00 65.06 87 ALA A O 1
ATOM 716 N N . LEU A 1 88 ? 19.439 12.644 -32.031 1.00 64.44 88 LEU A N 1
ATOM 717 C CA . LEU A 1 88 ? 20.877 12.610 -31.757 1.00 64.44 88 LEU A CA 1
ATOM 718 C C . LEU A 1 88 ? 21.587 11.479 -32.508 1.00 64.44 88 LEU A C 1
ATOM 720 O O . LEU A 1 88 ? 22.657 11.713 -33.063 1.00 64.44 88 LEU A O 1
ATOM 724 N N . VAL A 1 89 ? 20.977 10.294 -32.615 1.00 64.25 89 VAL A N 1
ATOM 725 C CA . VAL A 1 89 ? 21.497 9.194 -33.449 1.00 64.25 89 VAL A CA 1
ATOM 726 C C . VAL A 1 89 ? 21.520 9.581 -34.934 1.00 64.25 89 VAL A C 1
ATOM 728 O O . VAL A 1 89 ? 22.499 9.298 -35.625 1.00 64.25 89 VAL A O 1
ATOM 731 N N . GLY A 1 90 ? 20.485 10.261 -35.434 1.00 60.84 90 GLY A N 1
ATOM 732 C CA . GLY A 1 90 ? 20.408 10.737 -36.819 1.00 60.84 90 GLY A CA 1
ATOM 733 C C . GLY A 1 90 ? 21.476 11.781 -37.160 1.00 60.84 90 GLY A C 1
ATOM 734 O O . GLY A 1 90 ? 22.051 11.748 -38.248 1.00 60.84 90 GLY A O 1
ATOM 735 N N . LEU A 1 91 ? 21.819 12.654 -36.207 1.00 58.69 91 LEU A N 1
ATOM 736 C CA . LEU A 1 91 ? 22.907 13.630 -36.343 1.00 58.69 91 LEU A CA 1
ATOM 737 C C . LEU A 1 91 ? 24.305 12.984 -36.410 1.00 58.69 91 LEU A C 1
ATOM 739 O O . LEU A 1 91 ? 25.255 13.629 -36.848 1.00 58.69 91 LEU A O 1
ATOM 743 N N . MET A 1 92 ? 24.442 11.711 -36.028 1.00 57.22 92 MET A N 1
ATOM 744 C CA . MET A 1 92 ? 25.708 10.964 -36.035 1.00 57.22 92 MET A CA 1
ATOM 745 C C . MET A 1 92 ? 26.008 10.245 -37.364 1.00 57.22 92 MET A C 1
ATOM 747 O O . MET A 1 92 ? 26.856 9.350 -37.396 1.00 57.22 92 MET A O 1
ATOM 751 N N . GLY A 1 93 ? 25.330 10.595 -38.462 1.00 50.78 93 GLY A N 1
ATOM 752 C CA . GLY A 1 93 ? 25.506 9.981 -39.783 1.00 50.78 93 GLY A CA 1
ATOM 753 C C . GLY A 1 93 ? 26.949 10.038 -40.310 1.00 50.78 93 GLY A C 1
ATOM 754 O O . GLY A 1 93 ? 27.348 10.995 -40.966 1.00 50.78 93 GLY A O 1
ATOM 755 N N . GLY A 1 94 ? 27.730 8.985 -40.052 1.00 51.25 94 GLY A N 1
ATOM 756 C CA . GLY A 1 94 ? 29.113 8.815 -40.505 1.00 51.25 94 GLY A CA 1
ATOM 757 C C . GLY A 1 94 ? 29.302 7.572 -41.380 1.00 51.25 94 GLY A C 1
ATOM 758 O O . GLY A 1 94 ? 28.590 6.577 -41.246 1.00 51.25 94 GLY A O 1
ATOM 759 N N . LYS A 1 95 ? 30.282 7.611 -42.293 1.00 49.38 95 LYS A N 1
ATOM 760 C CA . LYS A 1 95 ? 30.619 6.484 -43.184 1.00 49.38 95 LYS A CA 1
ATOM 761 C C . LYS A 1 95 ? 31.275 5.339 -42.397 1.00 49.38 95 LYS A C 1
ATOM 763 O O . LYS A 1 95 ? 32.233 5.552 -41.659 1.00 49.38 95 LYS A O 1
ATOM 768 N N . TYR A 1 96 ? 30.772 4.119 -42.583 1.00 52.28 96 TYR A N 1
ATOM 769 C CA . TYR A 1 96 ? 31.220 2.913 -41.879 1.00 52.28 96 TYR A CA 1
ATOM 770 C C . TYR A 1 96 ? 32.412 2.231 -42.569 1.00 52.28 96 TYR A C 1
ATOM 772 O O . TYR A 1 96 ? 32.325 1.870 -43.740 1.00 52.28 96 TYR A O 1
ATOM 780 N N . THR A 1 97 ? 33.481 1.951 -41.817 1.00 50.38 97 THR A N 1
ATOM 781 C CA . THR A 1 97 ? 34.547 1.009 -42.209 1.00 50.38 97 THR A CA 1
ATOM 782 C C . THR A 1 97 ? 34.840 0.033 -41.060 1.00 50.38 97 THR A C 1
ATOM 784 O O . THR A 1 97 ? 35.095 0.473 -39.935 1.00 50.38 97 THR A O 1
ATOM 787 N N . PRO A 1 98 ? 34.749 -1.297 -41.247 1.00 50.53 98 PRO A N 1
ATOM 788 C CA . PRO A 1 98 ? 34.978 -2.278 -40.178 1.00 50.53 98 PRO A CA 1
ATOM 789 C C . PRO A 1 98 ? 36.459 -2.321 -39.749 1.00 50.53 98 PRO A C 1
ATOM 791 O O . PRO A 1 98 ? 37.352 -2.230 -40.580 1.00 50.53 98 PRO A O 1
ATOM 794 N N . SER A 1 99 ? 36.729 -2.451 -38.441 1.00 58.28 99 SER A N 1
ATOM 795 C CA . SER A 1 99 ? 38.086 -2.601 -37.880 1.00 58.28 99 SER A CA 1
ATOM 796 C C . SER A 1 99 ? 38.052 -3.539 -36.669 1.00 58.28 99 SER A C 1
ATOM 798 O O . SER A 1 99 ? 37.199 -3.380 -35.791 1.00 58.28 99 SER A O 1
ATOM 800 N N . ASN A 1 100 ? 38.972 -4.510 -36.624 1.00 56.31 100 ASN A N 1
ATOM 801 C CA . ASN A 1 100 ? 38.970 -5.619 -35.659 1.00 56.31 100 ASN A CA 1
ATOM 802 C C . ASN A 1 100 ? 39.345 -5.212 -34.221 1.00 56.31 100 ASN A C 1
ATOM 804 O O . ASN A 1 100 ? 38.853 -5.818 -33.271 1.00 56.31 100 ASN A O 1
ATOM 808 N N . SER A 1 101 ? 40.149 -4.160 -34.015 1.00 56.59 101 SER A N 1
ATOM 809 C CA . SER A 1 101 ? 40.535 -3.705 -32.662 1.00 56.59 101 SER A CA 1
ATOM 810 C C . SER A 1 101 ? 39.398 -2.994 -31.910 1.00 56.59 101 SER A C 1
ATOM 812 O O . SER A 1 101 ? 39.412 -2.917 -30.679 1.00 56.59 101 SER A O 1
ATOM 814 N N . GLY A 1 102 ? 38.374 -2.524 -32.632 1.00 60.50 102 GLY A N 1
ATOM 815 C CA . GLY A 1 102 ? 37.176 -1.907 -32.059 1.00 60.50 102 GLY A CA 1
ATOM 816 C C . GLY A 1 102 ? 36.195 -2.913 -31.452 1.00 60.50 102 GLY A C 1
ATOM 817 O O . GLY A 1 102 ? 35.439 -2.552 -30.552 1.00 60.50 102 GLY A O 1
ATOM 818 N N . ILE A 1 103 ? 36.239 -4.180 -31.881 1.00 66.88 103 ILE A N 1
ATOM 819 C CA . ILE A 1 103 ? 35.248 -5.197 -31.498 1.00 66.88 103 ILE A CA 1
ATOM 820 C C . ILE A 1 103 ? 35.334 -5.530 -30.001 1.00 66.88 103 ILE A C 1
ATOM 822 O O . ILE A 1 103 ? 34.310 -5.611 -29.329 1.00 66.88 103 ILE A O 1
ATOM 826 N N . ARG A 1 104 ? 36.546 -5.652 -29.439 1.00 68.69 104 ARG A N 1
ATOM 827 C CA . ARG A 1 104 ? 36.735 -5.966 -28.009 1.00 68.69 104 ARG A CA 1
ATOM 828 C C . ARG A 1 104 ? 36.261 -4.835 -27.090 1.00 68.69 104 ARG A C 1
ATOM 830 O O . ARG A 1 104 ? 35.596 -5.101 -26.094 1.00 68.69 104 ARG A O 1
ATOM 837 N N . LYS A 1 105 ? 36.574 -3.578 -27.431 1.00 64.69 105 LYS A N 1
ATOM 838 C CA . LYS A 1 105 ? 36.097 -2.401 -26.680 1.00 64.69 105 LYS A CA 1
ATOM 839 C C . LYS A 1 105 ? 34.571 -2.295 -26.755 1.00 64.69 105 LYS A C 1
ATOM 841 O O . LYS A 1 105 ? 33.922 -2.052 -25.751 1.00 64.69 105 LYS A O 1
ATOM 846 N N . MET A 1 106 ? 33.997 -2.565 -27.920 1.00 63.78 106 MET A N 1
ATOM 847 C CA . MET A 1 106 ? 32.554 -2.561 -28.158 1.00 63.78 106 MET A CA 1
ATOM 848 C C . MET A 1 106 ? 31.807 -3.667 -27.392 1.00 63.78 106 MET A C 1
ATOM 850 O O . MET A 1 106 ? 30.764 -3.389 -26.809 1.00 63.78 106 MET A O 1
ATOM 854 N N . LEU A 1 107 ? 32.344 -4.891 -27.333 1.00 71.88 107 LEU A N 1
ATOM 855 C CA . LEU A 1 107 ? 31.772 -5.963 -26.506 1.00 71.88 107 LEU A CA 1
ATOM 856 C C . LEU A 1 107 ? 31.781 -5.595 -25.019 1.00 71.88 107 LEU A C 1
ATOM 858 O O . LEU A 1 107 ? 30.795 -5.842 -24.336 1.00 71.88 107 LEU A O 1
ATOM 862 N N . MET A 1 108 ? 32.850 -4.957 -24.531 1.00 71.62 108 MET A N 1
ATOM 863 C CA . MET A 1 108 ? 32.895 -4.427 -23.162 1.00 71.62 108 MET A CA 1
ATOM 864 C C . MET A 1 108 ? 31.799 -3.385 -22.925 1.00 71.62 108 MET A C 1
ATOM 866 O O . MET A 1 108 ? 31.092 -3.483 -21.930 1.00 71.62 108 MET A O 1
ATOM 870 N N . PHE A 1 109 ? 31.619 -2.428 -23.843 1.00 68.19 109 PHE A N 1
ATOM 871 C CA . PHE A 1 109 ? 30.569 -1.415 -23.713 1.00 68.19 109 PHE A CA 1
ATOM 872 C C . PHE A 1 109 ? 29.171 -2.029 -23.683 1.00 68.19 109 PHE A C 1
ATOM 874 O O . PHE A 1 109 ? 28.377 -1.572 -22.882 1.00 68.19 109 PHE A O 1
ATOM 881 N N . LEU A 1 110 ? 28.895 -3.077 -24.467 1.00 71.06 110 LEU A N 1
ATOM 882 C CA . LEU A 1 110 ? 27.580 -3.726 -24.521 1.00 71.06 110 LEU A CA 1
ATOM 883 C C . LEU A 1 110 ? 27.312 -4.670 -23.340 1.00 71.06 110 LEU A C 1
ATOM 885 O O . LEU A 1 110 ? 26.208 -4.691 -22.805 1.00 71.06 110 LEU A O 1
ATOM 889 N N . LEU A 1 111 ? 28.306 -5.457 -22.923 1.00 79.81 111 LEU A N 1
ATOM 890 C CA . LEU A 1 111 ? 28.134 -6.465 -21.872 1.00 79.81 111 LEU A CA 1
ATOM 891 C C . LEU A 1 111 ? 28.177 -5.869 -20.464 1.00 79.81 111 LEU A C 1
ATOM 893 O O . LEU A 1 111 ? 27.543 -6.411 -19.564 1.00 79.81 111 LEU A O 1
ATOM 897 N N . LEU A 1 112 ? 28.902 -4.769 -20.257 1.00 79.62 112 LEU A N 1
ATOM 898 C CA . LEU A 1 112 ? 29.079 -4.176 -18.933 1.00 79.62 112 LEU A CA 1
ATOM 899 C C . LEU A 1 112 ? 27.760 -3.620 -18.347 1.00 79.62 112 LEU A C 1
ATOM 901 O O . LEU A 1 112 ? 27.438 -3.989 -17.218 1.00 79.62 112 LEU A O 1
ATOM 905 N N . PRO A 1 113 ? 26.932 -2.845 -19.076 1.00 72.75 113 PRO A N 1
ATOM 906 C CA . PRO A 1 113 ? 25.615 -2.419 -18.600 1.00 72.75 113 PRO A CA 1
ATOM 907 C C . PRO A 1 113 ? 24.650 -3.587 -18.400 1.00 72.75 113 PRO A C 1
ATOM 909 O O . PRO A 1 113 ? 23.922 -3.600 -17.414 1.00 72.75 113 PRO A O 1
ATOM 912 N N . VAL A 1 114 ? 24.677 -4.598 -19.281 1.00 78.38 114 VAL A N 1
ATOM 913 C CA . VAL A 1 114 ? 23.881 -5.827 -19.108 1.00 78.38 114 VAL A CA 1
ATOM 914 C C . VAL A 1 114 ? 24.268 -6.525 -17.807 1.00 78.38 114 VAL A C 1
ATOM 916 O O . VAL A 1 114 ? 23.398 -6.890 -17.023 1.00 78.38 114 VAL A O 1
ATOM 919 N N . PHE A 1 115 ? 25.566 -6.669 -17.541 1.00 84.00 115 PHE A N 1
ATOM 920 C CA . PHE A 1 115 ? 26.065 -7.290 -16.320 1.00 84.00 115 PHE A CA 1
ATOM 921 C C . PHE A 1 115 ? 25.685 -6.488 -15.071 1.00 84.00 115 PHE A C 1
ATOM 923 O O . PHE A 1 115 ? 25.203 -7.073 -14.105 1.00 84.00 115 PHE A O 1
ATOM 930 N N . PHE A 1 116 ? 25.837 -5.160 -15.090 1.00 80.62 116 PHE A N 1
ATOM 931 C CA . PHE A 1 116 ? 25.413 -4.305 -13.978 1.00 80.62 116 PHE A CA 1
ATOM 932 C C . PHE A 1 116 ? 23.897 -4.321 -13.772 1.00 80.62 116 PHE A C 1
ATOM 934 O O . PHE A 1 116 ? 23.455 -4.368 -12.630 1.00 80.62 116 PHE A O 1
ATOM 941 N N . SER A 1 117 ? 23.104 -4.335 -14.843 1.00 73.69 117 SER A N 1
ATOM 942 C CA . SER A 1 117 ? 21.643 -4.420 -14.779 1.00 73.69 117 SER A CA 1
ATOM 943 C C . SER A 1 117 ? 21.188 -5.764 -14.207 1.00 73.69 117 SER A C 1
ATOM 945 O O . SER A 1 117 ? 20.434 -5.792 -13.239 1.00 73.69 117 SER A O 1
ATOM 947 N N . LEU A 1 118 ? 21.711 -6.883 -14.719 1.00 80.88 118 LEU A N 1
ATOM 948 C CA . LEU A 1 118 ? 21.414 -8.219 -14.196 1.00 80.88 118 LEU A CA 1
ATOM 949 C C . LEU A 1 118 ? 21.913 -8.396 -12.761 1.00 80.88 118 LEU A C 1
ATOM 951 O O . LEU A 1 118 ? 21.215 -8.988 -11.942 1.00 80.88 118 LEU A O 1
ATOM 955 N N . GLY A 1 119 ? 23.093 -7.862 -12.441 1.00 83.69 119 GLY A N 1
ATOM 956 C CA . GLY A 1 119 ? 23.635 -7.841 -11.088 1.00 83.69 119 GLY A CA 1
ATOM 957 C C . GLY A 1 119 ? 22.732 -7.055 -10.144 1.00 83.69 119 GLY A C 1
ATOM 958 O O . GLY A 1 119 ? 22.319 -7.586 -9.116 1.00 83.69 119 GLY A O 1
ATOM 959 N N . TYR A 1 120 ? 22.357 -5.830 -10.517 1.00 78.50 120 TYR A N 1
ATOM 960 C CA . TYR A 1 120 ? 21.416 -5.011 -9.759 1.00 78.50 120 TYR A CA 1
ATOM 961 C C . TYR A 1 120 ? 20.093 -5.741 -9.556 1.00 78.50 120 TYR A C 1
ATOM 963 O O . TYR A 1 120 ? 19.658 -5.860 -8.422 1.00 78.50 120 TYR A O 1
ATOM 971 N N . LEU A 1 121 ? 19.495 -6.311 -10.602 1.00 73.38 121 LEU A N 1
ATOM 972 C CA . LEU A 1 121 ? 18.255 -7.081 -10.491 1.00 73.38 121 LEU A CA 1
ATOM 973 C C . LEU A 1 121 ? 18.413 -8.295 -9.575 1.00 73.38 121 LEU A C 1
ATOM 975 O O . LEU A 1 121 ? 17.535 -8.572 -8.766 1.00 73.38 121 LEU A O 1
ATOM 979 N N . TYR A 1 122 ? 19.529 -9.015 -9.664 1.00 81.81 122 TYR A N 1
ATOM 980 C CA . TYR A 1 122 ? 19.803 -10.157 -8.797 1.00 81.81 122 TYR A CA 1
ATOM 981 C C . TYR A 1 122 ? 19.933 -9.747 -7.325 1.00 81.81 122 TYR A C 1
ATOM 983 O O . TYR A 1 122 ? 19.409 -10.440 -6.455 1.00 81.81 122 TYR A O 1
ATOM 991 N N . PHE A 1 123 ? 20.604 -8.630 -7.032 1.00 78.56 123 PHE A N 1
ATOM 992 C CA . PHE A 1 123 ? 20.768 -8.134 -5.664 1.00 78.56 123 PHE A CA 1
ATOM 993 C C . PHE A 1 123 ? 19.514 -7.425 -5.134 1.00 78.56 123 PHE A C 1
ATOM 995 O O . PHE A 1 123 ? 19.138 -7.653 -3.988 1.00 78.56 123 PHE A O 1
ATOM 1002 N N . ALA A 1 124 ? 18.828 -6.635 -5.957 1.00 67.62 124 ALA A N 1
ATOM 1003 C CA . ALA A 1 124 ? 17.593 -5.932 -5.614 1.00 67.62 124 ALA A CA 1
ATOM 1004 C C . ALA A 1 124 ? 16.416 -6.897 -5.398 1.00 67.62 124 ALA A C 1
ATOM 1006 O O . ALA A 1 124 ? 15.554 -6.641 -4.563 1.00 67.62 124 ALA A O 1
ATOM 1007 N N . ASN A 1 125 ? 16.406 -8.055 -6.069 1.00 68.75 125 ASN A N 1
ATOM 1008 C CA . ASN A 1 125 ? 15.404 -9.102 -5.841 1.00 68.75 125 ASN A CA 1
ATOM 1009 C C . ASN A 1 125 ? 15.634 -9.924 -4.558 1.00 68.75 125 ASN A C 1
ATOM 1011 O O . ASN A 1 125 ? 14.864 -10.846 -4.289 1.00 68.75 125 ASN A O 1
ATOM 1015 N N . LYS A 1 126 ? 16.667 -9.624 -3.755 1.00 74.31 126 LYS A N 1
ATOM 1016 C CA . LYS A 1 126 ? 16.894 -10.281 -2.452 1.00 74.31 126 LYS A CA 1
ATOM 1017 C C . LYS A 1 126 ? 16.166 -9.620 -1.284 1.00 74.31 126 LYS A C 1
ATOM 1019 O O . LYS A 1 126 ? 16.355 -10.053 -0.150 1.00 74.31 126 LYS A O 1
ATOM 1024 N N . THR A 1 127 ? 15.350 -8.601 -1.535 1.00 68.75 127 THR A N 1
ATOM 1025 C CA . THR A 1 127 ? 14.576 -7.935 -0.484 1.00 68.75 127 THR A CA 1
ATOM 1026 C C . THR A 1 127 ? 13.665 -8.946 0.229 1.00 68.75 127 THR A C 1
ATOM 1028 O O . THR A 1 127 ? 12.893 -9.643 -0.437 1.00 68.75 127 THR A O 1
ATOM 1031 N N . PRO A 1 128 ? 13.749 -9.075 1.567 1.00 74.69 128 PRO A N 1
ATOM 1032 C CA . PRO A 1 128 ? 12.862 -9.944 2.331 1.00 74.69 128 PRO A CA 1
ATOM 1033 C C . PRO A 1 128 ? 11.397 -9.552 2.125 1.00 74.69 128 PRO A C 1
ATOM 1035 O O . PRO A 1 128 ? 11.065 -8.375 2.119 1.00 74.69 128 PRO A O 1
ATOM 1038 N N . ILE A 1 129 ? 10.494 -10.535 2.030 1.00 70.50 129 ILE A N 1
ATOM 1039 C CA . ILE A 1 129 ? 9.050 -10.299 1.812 1.00 70.50 129 ILE A CA 1
ATOM 1040 C C . ILE A 1 129 ? 8.453 -9.336 2.849 1.00 70.50 129 ILE A C 1
ATOM 1042 O O . ILE A 1 129 ? 7.578 -8.540 2.513 1.00 70.50 129 ILE A O 1
ATOM 1046 N N . ALA A 1 130 ? 8.935 -9.410 4.092 1.00 67.81 130 ALA A N 1
ATOM 1047 C CA . ALA A 1 130 ? 8.490 -8.562 5.193 1.00 67.81 130 ALA A CA 1
ATOM 1048 C C . ALA A 1 130 ? 8.777 -7.066 4.966 1.00 67.81 130 ALA A C 1
ATOM 1050 O O . ALA A 1 130 ? 8.058 -6.231 5.505 1.00 67.81 130 ALA A O 1
ATOM 1051 N N . ASP A 1 131 ? 9.777 -6.737 4.146 1.00 69.44 131 ASP A N 1
ATOM 1052 C CA . ASP A 1 131 ? 10.176 -5.357 3.860 1.00 69.44 131 ASP A CA 1
ATOM 1053 C C . ASP A 1 131 ? 9.493 -4.799 2.601 1.00 69.44 131 ASP A C 1
ATOM 1055 O O . ASP A 1 131 ? 9.529 -3.594 2.357 1.00 69.44 131 ASP A O 1
ATOM 1059 N N . ILE A 1 132 ? 8.867 -5.662 1.789 1.00 67.94 132 ILE A N 1
ATOM 1060 C CA . ILE A 1 132 ? 8.262 -5.274 0.505 1.00 67.94 132 ILE A CA 1
ATOM 1061 C C . ILE A 1 132 ? 6.873 -4.672 0.705 1.00 67.94 132 ILE A C 1
ATOM 1063 O O . ILE A 1 132 ? 6.502 -3.743 -0.005 1.00 67.94 132 ILE A O 1
ATOM 1067 N N . PHE A 1 133 ? 6.106 -5.184 1.669 1.00 70.62 133 PHE A N 1
ATOM 1068 C CA . PHE A 1 133 ? 4.758 -4.701 1.936 1.00 70.62 133 PHE A CA 1
ATOM 1069 C C . PHE A 1 133 ? 4.591 -4.349 3.407 1.00 70.62 133 PHE A C 1
ATOM 1071 O O . PHE A 1 133 ? 4.707 -5.201 4.288 1.00 70.62 133 PHE A O 1
ATOM 1078 N N . ILE A 1 134 ? 4.276 -3.083 3.654 1.00 75.81 134 ILE A N 1
ATOM 1079 C CA . ILE A 1 134 ? 4.005 -2.546 4.981 1.00 75.81 134 ILE A CA 1
ATOM 1080 C C . ILE A 1 134 ? 2.715 -1.750 4.867 1.00 75.81 134 ILE A C 1
ATOM 1082 O O . ILE A 1 134 ? 2.649 -0.822 4.065 1.00 75.81 134 ILE A O 1
ATOM 1086 N N . HIS A 1 135 ? 1.725 -2.067 5.701 1.00 84.94 135 HIS A N 1
ATOM 1087 C CA . HIS A 1 135 ? 0.543 -1.223 5.838 1.00 84.94 135 HIS A CA 1
ATOM 1088 C C . HIS A 1 135 ? 0.965 0.167 6.306 1.00 84.94 135 HIS A C 1
ATOM 1090 O O . HIS A 1 135 ? 1.555 0.315 7.388 1.00 84.94 135 HIS A O 1
ATOM 1096 N N . ARG A 1 136 ? 0.674 1.188 5.500 1.00 87.44 136 ARG A N 1
ATOM 1097 C CA . ARG A 1 136 ? 0.944 2.572 5.881 1.00 87.44 136 ARG A CA 1
ATOM 1098 C C . ARG A 1 136 ? -0.311 3.219 6.429 1.00 87.44 136 ARG A C 1
ATOM 1100 O O . ARG A 1 136 ? -1.423 2.969 5.967 1.00 87.44 136 ARG A O 1
ATOM 1107 N N . THR A 1 137 ? -0.121 4.087 7.408 1.00 91.50 137 THR A N 1
ATOM 1108 C CA . THR A 1 137 ? -1.191 4.940 7.913 1.00 91.50 137 THR A CA 1
ATOM 1109 C C . THR A 1 137 ? -1.111 6.322 7.291 1.00 91.50 137 THR A C 1
ATOM 1111 O O . THR A 1 137 ? -0.025 6.904 7.197 1.00 91.50 137 THR A O 1
ATOM 1114 N N . ARG A 1 138 ? -2.263 6.872 6.923 1.00 91.06 138 ARG A N 1
ATOM 1115 C CA . ARG A 1 138 ? -2.413 8.204 6.346 1.00 91.06 138 ARG A CA 1
ATOM 1116 C C . ARG A 1 138 ? -3.382 9.052 7.168 1.00 91.06 138 ARG A C 1
ATOM 1118 O O . ARG A 1 138 ? -4.209 8.519 7.902 1.00 91.06 138 ARG A O 1
ATOM 1125 N N . ASP A 1 139 ? -3.281 10.366 7.069 1.00 91.00 139 ASP A N 1
ATOM 1126 C CA . ASP A 1 139 ? -4.255 11.285 7.652 1.00 91.00 139 ASP A CA 1
ATOM 1127 C C . ASP A 1 139 ? -5.513 11.402 6.764 1.00 91.00 139 ASP A C 1
ATOM 1129 O O . ASP A 1 139 ? -5.645 10.753 5.721 1.00 91.00 139 ASP A O 1
ATOM 1133 N N . ALA A 1 140 ? -6.465 12.250 7.165 1.00 88.56 140 ALA A N 1
ATOM 1134 C CA . ALA A 1 140 ? -7.675 12.502 6.380 1.00 88.56 140 ALA A CA 1
ATOM 1135 C C . ALA A 1 140 ? -7.386 13.061 4.971 1.00 88.56 140 ALA A C 1
ATOM 1137 O O . ALA A 1 140 ? -8.184 12.855 4.055 1.00 88.56 140 ALA A O 1
ATOM 1138 N N . LYS A 1 141 ? -6.239 13.727 4.796 1.00 87.19 141 LYS A N 1
ATOM 1139 C CA . LYS A 1 141 ? -5.773 14.351 3.553 1.00 87.19 141 LYS A CA 1
ATOM 1140 C C . LYS A 1 141 ? -4.838 13.443 2.741 1.00 87.19 141 LYS A C 1
ATOM 1142 O O . LYS A 1 141 ? -4.253 13.912 1.771 1.00 87.19 141 LYS A O 1
ATOM 1147 N N . ASN A 1 142 ? -4.724 12.162 3.102 1.00 83.31 142 ASN A N 1
ATOM 1148 C CA . ASN A 1 142 ? -3.879 11.161 2.447 1.00 83.31 142 ASN A CA 1
ATOM 1149 C C . ASN A 1 142 ? -2.358 11.361 2.584 1.00 83.31 142 ASN A C 1
ATOM 1151 O O . ASN A 1 142 ? -1.594 10.721 1.861 1.00 83.31 142 ASN A O 1
ATOM 1155 N N . PHE A 1 143 ? -1.888 12.152 3.550 1.00 85.50 143 PHE A N 1
ATOM 1156 C CA . PHE A 1 143 ? -0.462 12.227 3.882 1.00 85.50 143 PHE A CA 1
ATOM 1157 C C . PHE A 1 143 ? -0.062 11.140 4.873 1.00 85.50 143 PHE A C 1
ATOM 1159 O O . PHE A 1 143 ? -0.847 10.777 5.744 1.00 85.50 143 PHE A O 1
ATOM 1166 N N . LEU A 1 144 ? 1.175 10.639 4.777 1.00 89.12 144 LEU A N 1
ATOM 1167 C CA . LEU A 1 144 ? 1.718 9.682 5.746 1.00 89.12 144 LEU A CA 1
ATOM 1168 C C . LEU A 1 144 ? 1.584 10.224 7.169 1.00 89.12 144 LEU A C 1
ATOM 1170 O O . LEU A 1 144 ? 1.960 11.365 7.439 1.00 89.12 144 LEU A O 1
ATOM 1174 N N . PHE A 1 145 ? 1.101 9.382 8.083 1.00 92.44 145 PHE A N 1
ATOM 1175 C CA . PHE A 1 145 ? 0.818 9.788 9.453 1.00 92.44 145 PHE A CA 1
ATOM 1176 C C . PHE A 1 145 ? 1.636 8.976 10.472 1.00 92.44 145 PHE A C 1
ATOM 1178 O O . PHE A 1 145 ? 1.175 7.939 10.951 1.00 92.44 145 PHE A O 1
ATOM 1185 N N . PRO A 1 146 ? 2.854 9.427 10.841 1.00 92.25 146 PRO A N 1
ATOM 1186 C CA . PRO A 1 146 ? 3.773 8.659 11.690 1.00 92.25 146 PRO A CA 1
ATOM 1187 C C . PRO A 1 146 ? 3.208 8.292 13.065 1.00 92.25 146 PRO A C 1
ATOM 1189 O O . PRO A 1 146 ? 3.529 7.236 13.610 1.00 92.25 146 PRO A O 1
ATOM 1192 N N . LEU A 1 147 ? 2.353 9.157 13.618 1.00 92.19 147 LEU A N 1
ATOM 1193 C CA . LEU A 1 147 ? 1.721 8.939 14.915 1.00 92.19 147 LEU A CA 1
ATOM 1194 C C . LEU A 1 147 ? 0.820 7.701 14.887 1.00 92.19 147 LEU A C 1
ATOM 1196 O O . LEU A 1 147 ? 0.964 6.826 15.733 1.00 92.19 147 LEU A O 1
ATOM 1200 N N . ALA A 1 148 ? -0.037 7.572 13.874 1.00 91.94 148 ALA A N 1
ATOM 1201 C CA . ALA A 1 148 ? -0.836 6.369 13.672 1.00 91.94 148 ALA A CA 1
ATOM 1202 C C . ALA A 1 148 ? 0.045 5.158 13.312 1.00 91.94 148 ALA A C 1
ATOM 1204 O O . ALA A 1 148 ? -0.180 4.063 13.821 1.00 91.94 148 ALA A O 1
ATOM 1205 N N . GLN A 1 149 ? 1.115 5.349 12.534 1.00 92.81 149 GLN A N 1
ATOM 1206 C CA . GLN A 1 149 ? 2.013 4.261 12.124 1.00 92.81 149 GLN A CA 1
ATOM 1207 C C . GLN A 1 149 ? 2.671 3.556 13.317 1.00 92.81 149 GLN A C 1
ATOM 1209 O O . GLN A 1 149 ? 2.929 2.353 13.275 1.00 92.81 149 GLN A O 1
ATOM 1214 N N . SER A 1 150 ? 2.953 4.298 14.388 1.00 91.44 150 SER A N 1
ATOM 1215 C CA . SER A 1 150 ? 3.541 3.754 15.615 1.00 91.44 150 SER A CA 1
ATOM 1216 C C . SER A 1 150 ? 2.650 2.695 16.290 1.00 91.44 150 SER A C 1
ATOM 1218 O O . SER A 1 150 ? 3.170 1.738 16.866 1.00 91.44 150 SER A O 1
ATOM 1220 N N . THR A 1 151 ? 1.323 2.798 16.131 1.00 89.44 151 THR A N 1
ATOM 1221 C CA . THR A 1 151 ? 0.347 1.842 16.685 1.00 89.44 151 THR A CA 1
ATOM 1222 C C . THR A 1 151 ? 0.437 0.465 16.031 1.00 89.44 151 THR A C 1
ATOM 1224 O O . THR A 1 151 ? 0.228 -0.539 16.704 1.00 89.44 151 THR A O 1
ATOM 1227 N N . LEU A 1 152 ? 0.833 0.402 14.752 1.00 88.75 152 LEU A N 1
ATOM 1228 C CA . LEU A 1 152 ? 1.110 -0.848 14.030 1.00 88.75 152 LEU A CA 1
ATOM 1229 C C . LEU A 1 152 ? 2.433 -1.495 14.462 1.00 88.75 152 LEU A C 1
ATOM 1231 O O . LEU A 1 152 ? 2.639 -2.689 14.272 1.00 88.75 152 LEU A O 1
ATOM 1235 N N . ARG A 1 153 ? 3.357 -0.705 15.025 1.00 84.00 153 ARG A N 1
ATOM 1236 C CA . ARG A 1 153 ? 4.664 -1.173 15.521 1.00 84.00 153 ARG A CA 1
ATOM 1237 C C . ARG A 1 153 ? 4.613 -1.610 16.989 1.00 84.00 153 ARG A C 1
ATOM 1239 O O . ARG A 1 153 ? 5.664 -1.812 17.595 1.00 84.00 153 ARG A O 1
ATOM 1246 N N . GLY A 1 154 ? 3.418 -1.684 17.579 1.00 81.19 154 GLY A N 1
ATOM 1247 C CA . GLY A 1 154 ? 3.235 -2.003 18.994 1.00 81.19 154 GLY A CA 1
ATOM 1248 C C . GLY A 1 154 ? 3.789 -0.935 19.936 1.00 81.19 154 GLY A C 1
ATOM 1249 O O . GLY A 1 154 ? 4.221 -1.242 21.050 1.00 81.19 154 GLY A O 1
ATOM 1250 N N . GLN A 1 155 ? 3.845 0.330 19.509 1.00 83.19 155 GLN A N 1
ATOM 1251 C CA . GLN A 1 155 ? 4.193 1.441 20.395 1.00 83.19 155 GLN A CA 1
ATOM 1252 C C . GLN A 1 155 ? 2.930 2.028 21.020 1.00 83.19 155 GLN A C 1
ATOM 1254 O O . GLN A 1 155 ? 1.928 2.256 20.350 1.00 83.19 155 GLN A O 1
ATOM 1259 N N . SER A 1 156 ? 2.999 2.272 22.329 1.00 77.50 156 SER A N 1
ATOM 1260 C CA . SER A 1 156 ? 1.897 2.857 23.085 1.00 77.50 156 SER A CA 1
ATOM 1261 C C . SER A 1 156 ? 1.976 4.372 22.948 1.00 77.50 156 SER A C 1
ATOM 1263 O O . SER A 1 156 ? 2.943 4.978 23.413 1.00 77.50 156 SER A O 1
ATOM 1265 N N . VAL A 1 157 ? 0.993 4.981 22.290 1.00 88.31 157 VAL A N 1
ATOM 1266 C CA . VAL A 1 157 ? 1.014 6.411 21.968 1.00 88.31 157 VAL A CA 1
ATOM 1267 C C . VAL A 1 157 ? -0.143 7.132 22.625 1.00 88.31 157 VAL A C 1
ATOM 1269 O O . VAL A 1 157 ? -1.281 6.678 22.585 1.00 88.31 157 VAL A O 1
ATOM 1272 N N . ARG A 1 158 ? 0.166 8.279 23.225 1.00 90.19 158 ARG A N 1
ATOM 1273 C CA . ARG A 1 158 ? -0.816 9.176 23.829 1.00 90.19 158 ARG A CA 1
ATOM 1274 C C . ARG A 1 158 ? -1.121 10.301 22.862 1.00 90.19 158 ARG A C 1
ATOM 1276 O O . ARG A 1 158 ? -0.202 10.888 22.293 1.00 90.19 158 ARG A O 1
ATOM 1283 N N . VAL A 1 159 ? -2.400 10.606 22.706 1.00 91.38 159 VAL A N 1
ATOM 1284 C CA . VAL A 1 159 ? -2.863 11.686 21.839 1.00 91.38 159 VAL A CA 1
ATOM 1285 C C . VAL A 1 159 ? -3.748 12.624 22.633 1.00 91.38 159 VAL A C 1
ATOM 1287 O O . VAL A 1 159 ? -4.651 12.174 23.335 1.00 91.38 159 VAL A O 1
ATOM 1290 N N . ASN A 1 160 ? -3.478 13.921 22.499 1.00 91.44 160 ASN A N 1
ATOM 1291 C CA . ASN A 1 160 ? -4.326 14.982 23.019 1.00 91.44 160 ASN A CA 1
ATOM 1292 C C . ASN A 1 160 ? -5.349 15.390 21.942 1.00 91.44 160 ASN A C 1
ATOM 1294 O O . ASN A 1 160 ? -4.987 15.635 20.791 1.00 91.44 160 ASN A O 1
ATOM 1298 N N . LEU A 1 161 ? -6.619 15.425 22.335 1.00 89.31 161 LEU A N 1
ATOM 1299 C CA . LEU A 1 161 ? -7.805 15.662 21.518 1.00 89.31 161 LEU A CA 1
ATOM 1300 C C . LEU A 1 161 ? -8.474 17.016 21.814 1.00 89.31 161 LEU A C 1
ATOM 1302 O O . LEU A 1 161 ? -9.619 17.230 21.442 1.00 89.31 161 LEU A O 1
ATOM 1306 N N . GLU A 1 162 ? -7.782 17.966 22.447 1.00 82.88 162 GLU A N 1
ATOM 1307 C CA . GLU A 1 162 ? -8.324 19.297 22.786 1.00 82.88 162 GLU A CA 1
ATOM 1308 C C . GLU A 1 162 ? -9.040 20.019 21.630 1.00 82.88 162 GLU A C 1
ATOM 1310 O O . GLU A 1 162 ? -9.978 20.779 21.868 1.00 82.88 162 GLU A O 1
ATOM 1315 N N . LYS A 1 163 ? -8.603 19.798 20.384 1.00 82.44 163 LYS A N 1
ATOM 1316 C CA . LYS A 1 163 ? -9.148 20.463 19.189 1.00 82.44 163 LYS A CA 1
ATOM 1317 C C . LYS A 1 163 ? -10.107 19.603 18.371 1.00 82.44 163 LYS A C 1
ATOM 1319 O O . LYS A 1 163 ? -10.857 20.156 17.576 1.00 82.44 163 LYS A O 1
ATOM 1324 N N . GLU A 1 164 ? -10.068 18.285 18.536 1.00 86.00 164 GLU A N 1
ATOM 1325 C CA . GLU A 1 164 ? -10.753 17.336 17.657 1.00 86.00 164 GLU A CA 1
ATOM 1326 C C . GLU A 1 164 ? -11.553 16.334 18.495 1.00 86.00 164 GLU A C 1
ATOM 1328 O O . GLU A 1 164 ? -11.003 15.733 19.415 1.00 86.00 164 GLU A O 1
ATOM 1333 N N . PRO A 1 165 ? -12.835 16.084 18.185 1.00 89.38 165 PRO A N 1
ATOM 1334 C CA . PRO A 1 165 ? -13.670 15.194 18.992 1.00 89.38 165 PRO A CA 1
ATOM 1335 C C . PRO A 1 165 ? -13.254 13.715 18.916 1.00 89.38 165 PRO A C 1
ATOM 1337 O O . PRO A 1 165 ? -13.741 12.902 19.701 1.00 89.38 165 PRO A O 1
ATOM 1340 N N . PHE A 1 166 ? -12.385 13.348 17.970 1.00 92.94 166 PHE A N 1
ATOM 1341 C CA . PHE A 1 166 ? -11.878 11.993 17.772 1.00 92.94 166 PHE A CA 1
ATOM 1342 C C . PHE A 1 166 ? -10.494 12.011 17.116 1.00 92.94 166 PHE A C 1
ATOM 1344 O O . PHE A 1 166 ? -10.116 12.966 16.442 1.00 92.94 166 PHE A O 1
ATOM 1351 N N . PHE A 1 167 ? -9.748 10.918 17.273 1.00 94.44 167 PHE A N 1
ATOM 1352 C CA . PHE A 1 167 ? -8.521 10.685 16.513 1.00 94.44 167 PHE A CA 1
ATOM 1353 C C . PHE A 1 167 ? -8.835 9.885 15.251 1.00 94.44 167 PHE A C 1
ATOM 1355 O O . PHE A 1 167 ? -9.356 8.779 15.372 1.00 94.44 167 PHE A O 1
ATOM 1362 N N . TYR A 1 168 ? -8.496 10.396 14.066 1.00 95.19 168 TYR A N 1
ATOM 1363 C CA . TYR A 1 168 ? -8.747 9.713 12.793 1.00 95.19 168 TYR A CA 1
ATOM 1364 C C . TYR A 1 168 ? -7.477 9.467 11.994 1.00 95.19 168 TYR A C 1
ATOM 1366 O O . TYR A 1 168 ? -6.613 10.339 11.882 1.00 95.19 168 TYR A O 1
ATOM 1374 N N . PHE A 1 169 ? -7.408 8.295 11.378 1.00 95.00 169 PHE A N 1
ATOM 1375 C CA . PHE A 1 169 ? -6.416 7.962 10.368 1.00 95.00 169 PHE A CA 1
ATOM 1376 C C . PHE A 1 169 ? -6.982 6.926 9.398 1.00 95.00 169 PHE A C 1
ATOM 1378 O O . PHE A 1 169 ? -7.921 6.198 9.711 1.00 95.00 169 PHE A O 1
ATOM 1385 N N . LYS A 1 170 ? -6.387 6.843 8.215 1.00 94.00 170 LYS A N 1
ATOM 1386 C CA . LYS A 1 170 ? -6.631 5.787 7.238 1.00 94.00 170 LYS A CA 1
ATOM 1387 C C . LYS A 1 170 ? -5.504 4.771 7.320 1.00 94.00 170 LYS A C 1
ATOM 1389 O O . LYS A 1 170 ? -4.345 5.142 7.481 1.00 94.00 170 LYS A O 1
ATOM 1394 N N . LEU A 1 171 ? -5.832 3.503 7.190 1.00 92.00 171 LEU A N 1
ATOM 1395 C CA . LEU A 1 171 ? -4.909 2.391 7.086 1.00 92.00 171 LEU A CA 1
ATOM 1396 C C . LEU A 1 171 ? -5.007 1.847 5.666 1.00 92.00 171 LEU A C 1
ATOM 1398 O O . LEU A 1 171 ? -6.085 1.423 5.246 1.00 92.00 171 LEU A O 1
ATOM 1402 N N . GLU A 1 172 ? -3.888 1.850 4.947 1.00 87.31 172 GLU A N 1
ATOM 1403 C CA . GLU A 1 172 ? -3.786 1.144 3.671 1.00 87.31 172 GLU A CA 1
ATOM 1404 C C . GLU A 1 172 ? -4.121 -0.325 3.900 1.00 87.31 172 GLU A C 1
ATOM 1406 O O . GLU A 1 172 ? -3.521 -0.977 4.757 1.00 87.31 172 GLU A O 1
ATOM 1411 N N . GLY A 1 173 ? -5.111 -0.830 3.180 1.00 82.62 173 GLY A N 1
ATOM 1412 C CA . GLY A 1 173 ? -5.649 -2.158 3.401 1.00 82.62 173 GLY A CA 1
ATOM 1413 C C . GLY A 1 173 ? -5.311 -3.119 2.273 1.00 82.62 173 GLY A C 1
ATOM 1414 O O . GLY A 1 173 ? -4.217 -3.089 1.713 1.00 82.62 173 GLY A O 1
ATOM 1415 N N . CYS A 1 174 ? -6.227 -4.041 1.995 1.00 80.56 174 CYS A N 1
ATOM 1416 C CA . CYS A 1 174 ? -5.934 -5.227 1.194 1.00 80.56 174 CYS A CA 1
ATOM 1417 C C . CYS A 1 174 ? -6.716 -5.273 -0.107 1.00 80.56 174 CYS A C 1
ATOM 1419 O O . CYS A 1 174 ? -7.740 -4.616 -0.274 1.00 80.56 174 CYS A O 1
ATOM 1421 N N . LEU A 1 175 ? -6.230 -6.079 -1.044 1.00 80.00 175 LEU A N 1
ATOM 1422 C CA . LEU A 1 175 ? -6.874 -6.239 -2.339 1.00 80.00 175 LEU A CA 1
ATOM 1423 C C . LEU A 1 175 ? -8.241 -6.896 -2.213 1.00 80.00 175 LEU A C 1
ATOM 1425 O O . LEU A 1 175 ? -8.427 -7.863 -1.463 1.00 80.00 175 LEU A O 1
ATOM 1429 N N . ASN A 1 176 ? -9.159 -6.423 -3.051 1.00 80.06 176 ASN A N 1
ATOM 1430 C CA . ASN A 1 176 ? -10.465 -7.034 -3.263 1.00 80.06 176 ASN A CA 1
ATOM 1431 C C . ASN A 1 176 ? -10.398 -8.407 -3.957 1.00 80.06 176 ASN A C 1
ATOM 1433 O O . ASN A 1 176 ? -11.392 -9.131 -4.001 1.00 80.06 176 ASN A O 1
ATOM 1437 N N . GLN A 1 177 ? -9.243 -8.779 -4.511 1.00 77.50 177 GLN A N 1
ATOM 1438 C CA . GLN A 1 177 ? -9.043 -10.003 -5.280 1.00 77.50 177 GLN A CA 1
ATOM 1439 C C . GLN A 1 177 ? -7.710 -10.658 -4.906 1.00 77.50 177 GLN A C 1
ATOM 1441 O O . GLN A 1 177 ? -6.703 -9.978 -4.707 1.00 77.50 177 GLN A O 1
ATOM 1446 N N . SER A 1 178 ? -7.681 -11.989 -4.879 1.00 71.62 178 SER A N 1
ATOM 1447 C CA . SER A 1 178 ? -6.431 -12.748 -4.852 1.00 71.62 178 SER A CA 1
ATOM 1448 C C . SER A 1 178 ? -5.984 -12.996 -6.289 1.00 71.62 178 SER A C 1
ATOM 1450 O O . SER A 1 178 ? -6.667 -13.682 -7.056 1.00 71.62 178 SER A O 1
ATOM 1452 N N . ARG A 1 179 ? -4.840 -12.421 -6.672 1.00 66.06 179 ARG A N 1
ATOM 1453 C CA . ARG A 1 179 ? -4.204 -12.684 -7.965 1.00 66.06 179 ARG A CA 1
ATOM 1454 C C . ARG A 1 179 ? -2.881 -13.407 -7.765 1.00 66.06 179 ARG A C 1
ATOM 1456 O O . ARG A 1 179 ? -2.053 -13.017 -6.949 1.00 66.06 179 ARG A O 1
ATOM 1463 N N . ASN A 1 180 ? -2.668 -14.459 -8.546 1.00 64.50 180 ASN A N 1
ATOM 1464 C CA . ASN A 1 180 ? -1.350 -15.046 -8.738 1.00 64.50 180 ASN A CA 1
ATOM 1465 C C . ASN A 1 180 ? -1.173 -15.413 -10.225 1.00 64.50 180 ASN A C 1
ATOM 1467 O O . ASN A 1 180 ? -2.146 -15.496 -10.969 1.00 64.50 180 ASN A O 1
ATOM 1471 N N . PHE A 1 181 ? 0.063 -15.643 -10.672 1.00 62.59 181 PHE A N 1
ATOM 1472 C CA . PHE A 1 181 ? 0.355 -15.936 -12.085 1.00 62.59 181 PHE A CA 1
ATOM 1473 C C . PHE A 1 181 ? -0.167 -17.292 -12.599 1.00 62.59 181 PHE A C 1
ATOM 1475 O O . PHE A 1 181 ? -0.097 -17.543 -13.797 1.00 62.59 181 PHE A O 1
ATOM 1482 N N . LYS A 1 182 ? -0.641 -18.191 -11.723 1.00 61.53 182 LYS A N 1
ATOM 1483 C CA . LYS A 1 182 ? -0.927 -19.602 -12.058 1.00 61.53 182 LYS A CA 1
ATOM 1484 C C . LYS A 1 182 ? -2.395 -20.011 -11.909 1.00 61.53 182 LYS A C 1
ATOM 1486 O O . LYS A 1 182 ? -2.825 -20.978 -12.529 1.00 61.53 182 LYS A O 1
ATOM 1491 N N . LYS A 1 183 ? -3.155 -19.337 -11.053 1.00 60.56 183 LYS A N 1
ATOM 1492 C CA . LYS A 1 183 ? -4.543 -19.641 -10.704 1.00 60.56 183 LYS A CA 1
ATOM 1493 C C . LYS A 1 183 ? -5.464 -18.642 -11.379 1.00 60.56 183 LYS A C 1
ATOM 1495 O O . LYS A 1 183 ? -5.117 -17.482 -11.589 1.00 60.56 183 LYS A O 1
ATOM 1500 N N . ARG A 1 184 ? -6.675 -19.113 -11.673 1.00 60.22 184 ARG A N 1
ATOM 1501 C CA . ARG A 1 184 ? -7.765 -18.223 -12.052 1.00 60.22 184 ARG A CA 1
ATOM 1502 C C . ARG A 1 184 ? -8.054 -17.262 -10.906 1.00 60.22 184 ARG A C 1
ATOM 1504 O O . ARG A 1 184 ? -7.976 -17.621 -9.734 1.00 60.22 184 ARG A O 1
ATOM 1511 N N . PHE A 1 185 ? -8.376 -16.053 -11.326 1.00 68.81 185 PHE A N 1
ATOM 1512 C CA . PHE A 1 185 ? -8.927 -14.970 -10.541 1.00 68.81 185 PHE A CA 1
ATOM 1513 C C . PHE A 1 185 ? -9.931 -15.465 -9.472 1.00 68.81 185 PHE A C 1
ATOM 1515 O O . PHE A 1 185 ? -10.803 -16.287 -9.768 1.00 68.81 185 PHE A O 1
ATOM 1522 N N . GLY A 1 186 ? -9.798 -14.958 -8.241 1.00 73.88 186 GLY A N 1
ATOM 1523 C CA . GLY A 1 186 ? -10.749 -15.186 -7.153 1.00 73.88 186 GLY A CA 1
ATOM 1524 C C . GLY A 1 186 ? -11.016 -13.897 -6.379 1.00 73.88 186 GLY A C 1
ATOM 1525 O O . GLY A 1 186 ? -10.076 -13.244 -5.920 1.00 73.88 186 GLY A O 1
ATOM 1526 N N . PHE A 1 187 ? -12.292 -13.531 -6.241 1.00 79.12 187 PHE A N 1
ATOM 1527 C CA . PHE A 1 187 ? -12.711 -12.440 -5.361 1.00 79.12 187 PHE A CA 1
ATOM 1528 C C . PHE A 1 187 ? -12.389 -12.788 -3.906 1.00 79.12 187 PHE A C 1
ATOM 1530 O O . PHE A 1 187 ? -12.474 -13.949 -3.501 1.00 79.12 187 PHE A O 1
ATOM 1537 N N . ARG A 1 188 ? -12.039 -11.778 -3.110 1.00 79.75 188 ARG A N 1
ATOM 1538 C CA . ARG A 1 188 ? -11.949 -11.936 -1.663 1.00 79.75 188 ARG A CA 1
ATOM 1539 C C . ARG A 1 188 ? -13.361 -12.077 -1.098 1.00 79.75 188 ARG A C 1
ATOM 1541 O O . ARG A 1 188 ? -14.177 -11.172 -1.229 1.00 79.75 188 ARG A O 1
ATOM 1548 N N . GLU A 1 189 ? -13.620 -13.206 -0.452 1.00 79.75 189 GLU A N 1
ATOM 1549 C CA . GLU A 1 189 ? -14.877 -13.461 0.266 1.00 79.75 189 GLU A CA 1
ATOM 1550 C C . GLU A 1 189 ? -14.699 -13.368 1.786 1.00 79.75 189 GLU A C 1
ATOM 1552 O O . GLU A 1 189 ? -15.662 -13.151 2.521 1.00 79.75 189 GLU A O 1
ATOM 1557 N N . GLU A 1 190 ? -13.459 -13.504 2.264 1.00 82.94 190 GLU A N 1
ATOM 1558 C CA . GLU A 1 190 ? -13.148 -13.434 3.686 1.00 82.94 190 GLU A CA 1
ATOM 1559 C C . GLU A 1 190 ? -13.234 -11.991 4.211 1.00 82.94 190 GLU A C 1
ATOM 1561 O O . GLU A 1 190 ? -12.770 -11.060 3.543 1.00 82.94 190 GLU A O 1
ATOM 1566 N N . PRO A 1 191 ? -13.812 -11.788 5.410 1.00 86.38 191 PRO A N 1
ATOM 1567 C CA . PRO A 1 191 ? -13.886 -10.472 6.029 1.00 86.38 191 PRO A CA 1
ATOM 1568 C C . PRO A 1 191 ? -12.488 -9.946 6.354 1.00 86.38 191 PRO A C 1
ATOM 1570 O O . PRO A 1 191 ? -11.591 -10.716 6.692 1.00 86.38 191 PRO A O 1
ATOM 1573 N N . ILE A 1 192 ? -12.330 -8.625 6.343 1.00 87.44 192 ILE A N 1
ATOM 1574 C CA . ILE A 1 192 ? -11.099 -7.989 6.815 1.00 87.44 192 ILE A CA 1
ATOM 1575 C C . ILE A 1 192 ? -11.057 -8.090 8.333 1.00 87.44 192 ILE A C 1
ATOM 1577 O O . ILE A 1 192 ? -11.981 -7.632 9.016 1.00 87.44 192 ILE A O 1
ATOM 1581 N N . ARG A 1 193 ? -9.987 -8.691 8.855 1.00 88.56 193 ARG A N 1
ATOM 1582 C CA . ARG A 1 193 ? -9.780 -8.880 10.291 1.00 88.56 193 ARG A CA 1
ATOM 1583 C C . ARG A 1 193 ? -8.608 -8.058 10.794 1.00 88.56 193 ARG A C 1
ATOM 1585 O O . ARG A 1 193 ? -7.535 -8.034 10.196 1.00 88.56 193 ARG A O 1
ATOM 1592 N N . PHE A 1 194 ? -8.805 -7.440 11.947 1.00 89.12 194 PHE A N 1
ATOM 1593 C CA . PHE A 1 194 ? -7.753 -6.756 12.685 1.00 89.12 194 PHE A CA 1
ATOM 1594 C C . PHE A 1 194 ? -8.020 -6.862 14.184 1.00 89.12 194 PHE A C 1
ATOM 1596 O O . PHE A 1 194 ? -9.132 -7.171 14.626 1.00 89.12 194 PHE A O 1
ATOM 1603 N N . ARG A 1 195 ? -6.975 -6.636 14.974 1.00 89.81 195 ARG A N 1
ATOM 1604 C CA . ARG A 1 195 ? -7.037 -6.658 16.431 1.00 89.81 195 ARG A CA 1
ATOM 1605 C C . ARG A 1 195 ? -6.615 -5.324 17.005 1.00 89.81 195 ARG A C 1
ATOM 1607 O O . ARG A 1 195 ? -5.681 -4.706 16.500 1.00 89.81 195 ARG A O 1
ATOM 1614 N N . LEU A 1 196 ? -7.299 -4.920 18.064 1.00 89.44 196 LEU A N 1
ATOM 1615 C CA . LEU A 1 196 ? -6.937 -3.772 18.880 1.00 89.44 196 LEU A CA 1
ATOM 1616 C C . LEU A 1 196 ? -6.514 -4.300 20.244 1.00 89.44 196 LEU A C 1
ATOM 1618 O O . LEU A 1 196 ? -7.338 -4.817 20.996 1.00 89.44 196 LEU A O 1
ATOM 1622 N N . LEU A 1 197 ? -5.226 -4.192 20.544 1.00 87.31 197 LEU A N 1
ATOM 1623 C CA . LEU A 1 197 ? -4.645 -4.681 21.785 1.00 87.31 197 LEU A CA 1
ATOM 1624 C C . LEU A 1 197 ? -4.390 -3.527 22.751 1.00 87.31 197 LEU A C 1
ATOM 1626 O O . LEU A 1 197 ? -3.895 -2.460 22.378 1.00 87.31 197 LEU A O 1
ATOM 1630 N N . ARG A 1 198 ? -4.701 -3.763 24.026 1.00 85.38 198 ARG A N 1
ATOM 1631 C CA . ARG A 1 198 ? -4.354 -2.863 25.128 1.00 85.38 198 ARG A CA 1
ATOM 1632 C C . ARG A 1 198 ? -3.078 -3.371 25.772 1.00 85.38 198 ARG A C 1
ATOM 1634 O O . ARG A 1 198 ? -3.033 -4.492 26.267 1.00 85.38 198 ARG A O 1
ATOM 1641 N N . ARG A 1 199 ? -2.036 -2.545 25.781 1.00 79.00 199 ARG A N 1
ATOM 1642 C CA . ARG A 1 199 ? -0.738 -2.943 26.342 1.00 79.00 199 ARG A CA 1
ATOM 1643 C C . ARG A 1 199 ? -0.735 -2.955 27.869 1.00 79.00 199 ARG A C 1
ATOM 1645 O O . ARG A 1 199 ? -0.040 -3.748 28.493 1.00 79.00 199 ARG A O 1
ATOM 1652 N N . GLU A 1 200 ? -1.510 -2.053 28.455 1.00 76.00 200 GLU A N 1
ATOM 1653 C CA . GLU A 1 200 ? -1.601 -1.826 29.895 1.00 76.00 200 GLU A CA 1
ATOM 1654 C C . GLU A 1 200 ? -3.039 -2.082 30.348 1.00 76.00 200 GLU A C 1
ATOM 1656 O O . GLU A 1 200 ? -3.975 -1.580 29.724 1.00 76.00 200 GLU A O 1
ATOM 1661 N N . LYS A 1 201 ? -3.215 -2.856 31.429 1.00 71.00 201 LYS A N 1
ATOM 1662 C CA . LYS A 1 201 ? -4.539 -3.109 32.026 1.00 71.00 201 LYS A CA 1
ATOM 1663 C C . LYS A 1 201 ? -5.138 -1.842 32.645 1.00 71.00 201 LYS A C 1
ATOM 1665 O O . LYS A 1 201 ? -6.338 -1.628 32.536 1.00 71.00 201 LYS A O 1
ATOM 1670 N N . GLU A 1 202 ? -4.289 -1.004 33.236 1.00 73.69 202 GLU A N 1
ATOM 1671 C CA . GLU A 1 202 ? -4.649 0.268 33.869 1.00 73.69 202 GLU A CA 1
ATOM 1672 C C . GLU A 1 202 ? -3.690 1.361 33.378 1.00 73.69 202 GLU A C 1
ATOM 1674 O O . GLU A 1 202 ? -2.658 1.612 34.001 1.00 73.69 202 GLU A O 1
ATOM 1679 N N . PRO A 1 203 ? -3.961 1.966 32.211 1.00 76.00 203 PRO A N 1
ATOM 1680 C CA . PRO A 1 203 ? -3.098 3.005 31.674 1.00 76.00 203 PRO A CA 1
ATOM 1681 C C . PRO A 1 203 ? -3.274 4.322 32.440 1.00 76.00 203 PRO A C 1
ATOM 1683 O O . PRO A 1 203 ? -4.361 4.658 32.908 1.00 76.00 203 PRO A O 1
ATOM 1686 N N . LEU A 1 204 ? -2.212 5.129 32.476 1.00 81.25 204 LEU A N 1
ATOM 1687 C CA . LEU A 1 204 ? -2.252 6.500 33.013 1.00 81.25 204 LEU A CA 1
ATOM 1688 C C . LEU A 1 204 ? -3.234 7.415 32.260 1.00 81.25 204 LEU A C 1
ATOM 1690 O O . LEU A 1 204 ? -3.709 8.403 32.813 1.00 81.25 204 LEU A O 1
ATOM 1694 N N . VAL A 1 205 ? -3.500 7.109 30.988 1.00 86.88 205 VAL A N 1
ATOM 1695 C CA . VAL A 1 205 ? -4.456 7.811 30.126 1.00 86.88 205 VAL A CA 1
ATOM 1696 C C . VAL A 1 205 ? -5.468 6.784 29.618 1.00 86.88 205 VAL A C 1
ATOM 1698 O O . VAL A 1 205 ? -5.052 5.720 29.162 1.00 86.88 205 VAL A O 1
ATOM 1701 N N . PRO A 1 206 ? -6.778 7.062 29.668 1.00 89.06 206 PRO A N 1
ATOM 1702 C CA . PRO A 1 206 ? -7.794 6.090 29.282 1.00 89.06 206 PRO A CA 1
ATOM 1703 C C . PRO A 1 206 ? -7.686 5.695 27.803 1.00 89.06 206 PRO A C 1
ATOM 1705 O O . PRO A 1 206 ? -7.318 6.500 26.945 1.00 89.06 206 PRO A O 1
ATOM 1708 N N . TYR A 1 207 ? -8.041 4.448 27.495 1.00 89.12 207 TYR A N 1
ATOM 1709 C CA . TYR A 1 207 ? -8.264 4.015 26.114 1.00 89.12 207 TYR A CA 1
ATOM 1710 C C . TYR A 1 207 ? -9.547 4.649 25.545 1.00 89.12 207 TYR A C 1
ATOM 1712 O O . TYR A 1 207 ? -10.414 5.081 26.314 1.00 89.12 207 TYR A O 1
ATOM 1720 N N . PRO A 1 208 ? -9.696 4.708 24.210 1.00 90.81 208 PRO A N 1
ATOM 1721 C CA . PRO A 1 208 ? -10.952 5.114 23.589 1.00 90.81 208 PRO A CA 1
ATOM 1722 C C . PRO A 1 208 ? -12.119 4.206 24.006 1.00 90.81 208 PRO A C 1
ATOM 1724 O O . PRO A 1 208 ? -11.949 3.004 24.203 1.00 90.81 208 PRO A O 1
ATOM 1727 N N . GLU A 1 209 ? -13.310 4.796 24.121 1.00 90.69 209 GLU A N 1
ATOM 1728 C CA . GLU A 1 209 ? -14.551 4.095 24.488 1.00 90.69 209 GLU A CA 1
ATOM 1729 C C . GLU A 1 209 ? -15.202 3.453 23.261 1.00 90.69 209 GLU A C 1
ATOM 1731 O O . GLU A 1 209 ? -15.796 2.379 23.341 1.00 90.69 209 GLU A O 1
ATOM 1736 N N . LYS A 1 210 ? -15.082 4.113 22.104 1.00 92.31 210 LYS A N 1
ATOM 1737 C CA . LYS A 1 210 ? -15.684 3.668 20.848 1.00 92.31 210 LYS A CA 1
ATOM 1738 C C . LYS A 1 210 ? -14.689 3.780 19.709 1.00 92.31 210 LYS A C 1
ATOM 1740 O O . LYS A 1 210 ? -13.850 4.683 19.679 1.00 92.31 210 LYS A O 1
ATOM 1745 N N . VAL A 1 211 ? -14.829 2.881 18.747 1.00 92.81 211 VAL A N 1
ATOM 1746 C CA . VAL A 1 211 ? -14.131 2.944 17.468 1.00 92.81 211 VAL A CA 1
ATOM 1747 C C . VAL A 1 211 ? -15.151 2.923 16.339 1.00 92.81 211 VAL A C 1
ATOM 1749 O O . VAL A 1 211 ? -16.053 2.087 16.321 1.00 92.81 211 VAL A O 1
ATOM 1752 N N . ARG A 1 212 ? -15.009 3.841 15.387 1.00 94.50 212 ARG A N 1
ATOM 1753 C CA . ARG A 1 212 ? -15.698 3.773 14.097 1.00 94.50 212 ARG A CA 1
ATOM 1754 C C . ARG A 1 212 ? -14.700 3.298 13.061 1.00 94.50 212 ARG A C 1
ATOM 1756 O O . ARG A 1 212 ? -13.614 3.867 12.962 1.00 94.50 212 ARG A O 1
ATOM 1763 N N . ILE A 1 213 ? -15.069 2.276 12.301 1.00 93.25 213 ILE A N 1
ATOM 1764 C CA . ILE A 1 213 ? -14.307 1.835 11.143 1.00 93.25 213 ILE A CA 1
ATOM 1765 C C . ILE A 1 213 ? -15.122 2.058 9.875 1.00 93.25 213 ILE A C 1
ATOM 1767 O O . ILE A 1 213 ? -16.255 1.600 9.755 1.00 93.25 213 ILE A O 1
ATOM 1771 N N . GLU A 1 214 ? -14.508 2.754 8.934 1.00 94.06 214 GLU A N 1
ATOM 1772 C CA . GLU A 1 214 ? -14.960 2.961 7.568 1.00 94.06 214 GLU A CA 1
ATOM 1773 C C . GLU A 1 214 ? -14.232 1.958 6.677 1.00 94.06 214 GLU A C 1
ATOM 1775 O O . GLU A 1 214 ? -13.003 1.968 6.600 1.00 94.06 214 GLU A O 1
ATOM 1780 N N . LEU A 1 215 ? -14.969 1.107 5.978 1.00 92.06 215 LEU A N 1
ATOM 1781 C CA . LEU A 1 215 ? -14.426 0.350 4.866 1.00 92.06 215 LEU A CA 1
ATOM 1782 C C . LEU A 1 215 ? -14.404 1.269 3.646 1.00 92.06 215 LEU A C 1
ATOM 1784 O O . LEU A 1 215 ? -15.447 1.767 3.215 1.00 92.06 215 LEU A O 1
ATOM 1788 N N . ARG A 1 216 ? -13.215 1.509 3.102 1.00 90.94 216 ARG A N 1
ATOM 1789 C CA . ARG A 1 216 ? -12.996 2.433 1.990 1.00 90.94 216 ARG A CA 1
ATOM 1790 C C . ARG A 1 216 ? -12.533 1.655 0.775 1.00 90.94 216 ARG A C 1
ATOM 1792 O O . ARG A 1 216 ? -11.575 0.894 0.855 1.00 90.94 216 ARG A O 1
ATOM 1799 N N . GLN A 1 217 ? -13.192 1.856 -0.353 1.00 88.00 217 GLN A N 1
ATOM 1800 C CA . GLN A 1 217 ? -12.725 1.352 -1.629 1.00 88.00 217 GLN A CA 1
ATOM 1801 C C . GLN A 1 217 ? -11.837 2.409 -2.280 1.00 88.00 217 GLN A C 1
ATOM 1803 O O . GLN A 1 217 ? -12.264 3.550 -2.445 1.00 88.00 217 GLN A O 1
ATOM 1808 N N . ARG A 1 218 ? -10.616 2.029 -2.651 1.00 83.94 218 ARG A N 1
ATOM 1809 C CA . ARG A 1 218 ? -9.665 2.890 -3.353 1.00 83.94 218 ARG A CA 1
ATOM 1810 C C . ARG A 1 218 ? -9.249 2.267 -4.674 1.00 83.94 218 ARG A C 1
ATOM 1812 O O . ARG A 1 218 ? -9.037 1.054 -4.762 1.00 83.94 218 ARG A O 1
ATOM 1819 N N . ASP A 1 219 ? -9.106 3.100 -5.694 1.00 77.44 219 ASP A N 1
ATOM 1820 C CA . ASP A 1 219 ? -8.609 2.656 -6.989 1.00 77.44 219 ASP A CA 1
ATOM 1821 C C . ASP A 1 219 ? -7.191 2.094 -6.905 1.00 77.44 219 ASP A C 1
ATOM 1823 O O . ASP A 1 219 ? -6.312 2.643 -6.239 1.00 77.44 219 ASP A O 1
ATOM 1827 N N . ALA A 1 220 ? -6.990 0.972 -7.601 1.00 67.94 220 ALA A N 1
ATOM 1828 C CA . ALA A 1 220 ? -5.698 0.318 -7.674 1.00 67.94 220 ALA A CA 1
ATOM 1829 C C . ALA A 1 220 ? -4.664 1.135 -8.461 1.00 67.94 220 ALA A C 1
ATOM 1831 O O . ALA A 1 220 ? -3.477 1.154 -8.152 1.00 67.94 220 ALA A O 1
ATOM 1832 N N . PHE A 1 221 ? -5.108 1.761 -9.544 1.00 62.09 221 PHE A N 1
ATOM 1833 C CA . PHE A 1 221 ? -4.207 2.319 -10.536 1.00 62.09 221 PHE A CA 1
ATOM 1834 C C . PHE A 1 221 ? -3.955 3.801 -10.262 1.00 62.09 221 PHE A C 1
ATOM 1836 O O . PHE A 1 221 ? -4.902 4.569 -10.097 1.00 62.09 221 PHE A O 1
ATOM 1843 N N . ASP A 1 222 ? -2.680 4.185 -10.216 1.00 56.22 222 ASP A N 1
ATOM 1844 C CA . ASP A 1 222 ? -2.251 5.576 -10.119 1.00 56.22 222 ASP A CA 1
ATOM 1845 C C . ASP A 1 222 ? -1.970 6.118 -11.526 1.00 56.22 222 ASP A C 1
ATOM 1847 O O . ASP A 1 222 ? -1.170 5.543 -12.270 1.00 56.22 222 ASP A O 1
ATOM 1851 N N . GLN A 1 223 ? -2.658 7.190 -11.915 1.00 48.28 223 GLN A N 1
ATOM 1852 C CA . GLN A 1 223 ? -2.328 7.943 -13.129 1.00 48.28 223 GLN A CA 1
ATOM 1853 C C . GLN A 1 223 ? -1.532 9.215 -12.823 1.00 48.28 223 GLN A C 1
ATOM 1855 O O . GLN A 1 223 ? -0.992 9.808 -13.753 1.00 48.28 223 GLN A O 1
ATOM 1860 N N . ASP A 1 224 ? -1.401 9.606 -11.552 1.00 45.91 224 ASP A N 1
ATOM 1861 C CA . ASP A 1 224 ? -0.759 10.855 -11.170 1.00 45.91 224 ASP A CA 1
ATOM 1862 C C . ASP A 1 224 ? 0.495 10.584 -10.342 1.00 45.91 224 ASP A C 1
ATOM 1864 O O . ASP A 1 224 ? 0.436 10.157 -9.194 1.00 45.91 224 ASP A O 1
ATOM 1868 N N . GLN A 1 225 ? 1.654 10.996 -10.862 1.00 44.16 225 GLN A N 1
ATOM 1869 C CA . GLN A 1 225 ? 2.961 10.972 -10.176 1.00 44.16 225 GLN A CA 1
ATOM 1870 C C . GLN A 1 225 ? 2.986 11.680 -8.797 1.00 44.16 225 GLN A C 1
ATOM 1872 O O . GLN A 1 225 ? 4.022 11.731 -8.132 1.00 44.16 225 GLN A O 1
ATOM 1877 N N . ARG A 1 226 ? 1.871 12.286 -8.373 1.00 40.75 226 ARG A N 1
ATOM 1878 C CA . ARG A 1 226 ? 1.720 13.072 -7.148 1.00 40.75 226 ARG A CA 1
ATOM 1879 C C . ARG A 1 226 ? 0.956 12.358 -6.031 1.00 40.75 226 ARG A C 1
ATOM 1881 O O . ARG A 1 226 ? 0.832 12.964 -4.971 1.00 40.75 226 ARG A O 1
ATOM 1888 N N . PHE A 1 227 ? 0.464 11.127 -6.216 1.00 50.34 227 PHE A N 1
ATOM 1889 C CA . PHE A 1 227 ? -0.287 10.371 -5.192 1.00 50.34 227 PHE A CA 1
ATOM 1890 C C . PHE A 1 227 ? -1.522 11.115 -4.624 1.00 50.34 227 PHE A C 1
ATOM 1892 O O . PHE A 1 227 ? -1.968 10.837 -3.510 1.00 50.34 227 PHE A O 1
ATOM 1899 N N . GLN A 1 228 ? -2.054 12.111 -5.347 1.00 47.59 228 GLN A N 1
ATOM 1900 C CA . GLN A 1 228 ? -3.037 13.070 -4.818 1.00 47.59 228 GLN A CA 1
ATOM 1901 C C . GLN A 1 228 ? -4.497 12.714 -5.126 1.00 47.59 228 GLN A C 1
ATOM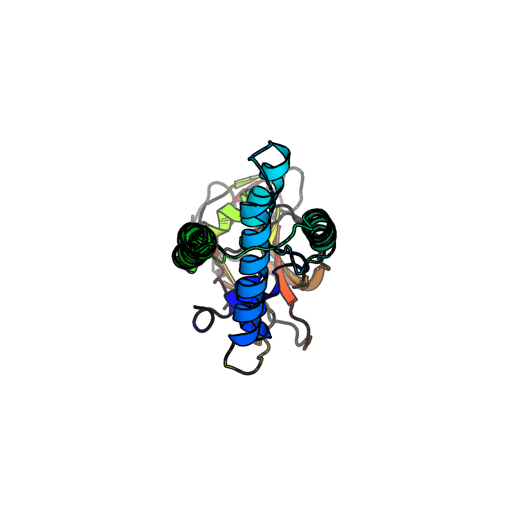 1903 O O . GLN A 1 228 ? -5.386 13.218 -4.442 1.00 47.59 228 GLN A O 1
ATOM 1908 N N . ALA A 1 229 ? -4.766 11.848 -6.104 1.00 49.12 229 ALA A N 1
ATOM 1909 C CA . ALA A 1 229 ? -6.121 11.622 -6.602 1.00 49.12 229 ALA A CA 1
ATOM 1910 C C . ALA A 1 229 ? -6.401 10.138 -6.868 1.00 49.12 229 ALA A C 1
ATOM 1912 O O . ALA A 1 229 ? -6.632 9.724 -7.998 1.00 49.12 229 ALA A O 1
ATOM 1913 N N . HIS A 1 230 ? -6.421 9.321 -5.816 1.00 63.56 230 HIS A N 1
ATOM 1914 C CA . HIS A 1 230 ? -7.171 8.073 -5.913 1.00 63.56 230 HIS A CA 1
ATOM 1915 C C . HIS A 1 230 ? -8.643 8.373 -5.640 1.00 63.56 230 HIS A C 1
ATOM 1917 O O . HIS A 1 230 ? -8.964 8.987 -4.620 1.00 63.56 230 HIS A O 1
ATOM 1923 N N . GLY A 1 231 ? -9.533 7.925 -6.529 1.00 70.00 231 GLY A N 1
ATOM 1924 C CA . GLY A 1 231 ? -10.949 7.829 -6.203 1.00 70.00 231 GLY A CA 1
ATOM 1925 C C . GLY A 1 231 ? -11.093 6.954 -4.961 1.00 70.00 231 GLY A C 1
ATOM 1926 O O . GLY A 1 231 ? -10.713 5.782 -4.972 1.00 70.00 231 GLY A O 1
ATOM 1927 N N . GLU A 1 232 ? -11.561 7.553 -3.870 1.00 82.38 232 GLU A N 1
ATOM 1928 C CA . GLU A 1 232 ? -11.851 6.864 -2.620 1.00 82.38 232 GLU A CA 1
ATOM 1929 C C . GLU A 1 232 ? -13.332 7.009 -2.304 1.00 82.38 232 GLU A C 1
ATOM 1931 O O . GLU A 1 232 ? -13.860 8.121 -2.260 1.00 82.38 232 GLU A O 1
ATOM 1936 N N . GLU A 1 233 ? -13.980 5.891 -2.011 1.00 88.12 233 GLU A N 1
ATOM 1937 C CA . GLU A 1 233 ? -15.384 5.848 -1.624 1.00 88.12 233 GLU A CA 1
ATOM 1938 C C . GLU A 1 233 ? -15.538 5.068 -0.319 1.00 88.12 233 GLU A C 1
ATOM 1940 O O . GLU A 1 233 ? -14.908 4.029 -0.126 1.00 88.12 233 GLU A O 1
ATOM 1945 N N . ILE A 1 234 ? -16.375 5.562 0.594 1.00 91.31 234 ILE A N 1
ATOM 1946 C CA . ILE A 1 234 ? -16.747 4.820 1.802 1.00 91.31 234 ILE A CA 1
ATOM 1947 C C . ILE A 1 234 ? -17.887 3.873 1.429 1.00 91.31 234 ILE A C 1
ATOM 1949 O O . ILE A 1 234 ? -18.958 4.327 1.037 1.00 91.31 234 ILE A O 1
ATOM 1953 N N . ILE A 1 235 ? -17.656 2.570 1.568 1.00 90.56 235 ILE A N 1
ATOM 1954 C CA . ILE A 1 235 ? -18.596 1.515 1.155 1.00 90.56 235 ILE A CA 1
ATOM 1955 C C . ILE A 1 235 ? -19.326 0.855 2.331 1.00 90.56 235 ILE A C 1
ATOM 1957 O O . ILE A 1 235 ? -20.414 0.316 2.146 1.00 90.56 235 ILE A O 1
ATOM 1961 N N . ASP A 1 236 ? -18.751 0.884 3.534 1.00 90.44 236 ASP A N 1
ATOM 1962 C CA . ASP A 1 236 ? -19.400 0.440 4.774 1.00 90.44 236 ASP A CA 1
ATOM 1963 C C . ASP A 1 236 ? -18.849 1.261 5.945 1.00 90.44 236 ASP A C 1
ATOM 1965 O O . ASP A 1 236 ? -17.683 1.655 5.935 1.00 90.44 236 ASP A O 1
ATOM 1969 N N . THR A 1 237 ? -19.664 1.493 6.969 1.00 93.00 237 THR A N 1
ATOM 1970 C CA . THR A 1 237 ? -19.245 2.166 8.203 1.00 93.00 237 THR A CA 1
ATOM 1971 C C . THR A 1 237 ? -19.832 1.423 9.386 1.00 93.00 237 THR A C 1
ATOM 1973 O O . THR A 1 237 ? -21.043 1.225 9.471 1.00 93.00 237 THR A O 1
ATOM 1976 N N . ARG A 1 238 ? -18.978 1.042 10.335 1.00 90.75 238 ARG A N 1
ATOM 1977 C CA . ARG A 1 238 ? -19.381 0.328 11.548 1.00 90.75 238 ARG A CA 1
ATOM 1978 C C . ARG A 1 238 ? -18.818 0.990 12.782 1.00 90.75 238 ARG A C 1
ATOM 1980 O O . ARG A 1 238 ? -17.674 1.428 12.796 1.00 90.75 238 ARG A O 1
ATOM 1987 N N . GLU A 1 239 ? -19.618 1.004 13.833 1.00 91.75 239 GLU A N 1
ATOM 1988 C CA . GLU A 1 239 ? -19.197 1.462 15.148 1.00 91.75 239 GLU A CA 1
ATOM 1989 C C . GLU A 1 239 ? -19.165 0.291 16.116 1.00 91.75 239 GLU A C 1
ATOM 1991 O O . GLU A 1 239 ? -20.054 -0.561 16.116 1.00 91.75 239 GLU A O 1
ATOM 1996 N N . PHE A 1 240 ? -18.133 0.265 16.949 1.00 88.44 240 PHE A N 1
ATOM 1997 C CA . PHE A 1 240 ? -17.954 -0.734 17.983 1.00 88.44 240 PHE A CA 1
ATOM 1998 C C . PHE A 1 240 ? -17.658 -0.036 19.305 1.00 88.44 240 PHE A C 1
ATOM 2000 O O . PHE A 1 240 ? -16.832 0.880 19.370 1.00 88.44 240 PHE A O 1
ATOM 2007 N N . SER A 1 241 ? -18.309 -0.500 20.366 1.00 87.94 241 SER A N 1
ATOM 2008 C CA . SER A 1 241 ? -17.884 -0.193 21.728 1.00 87.94 241 SER A CA 1
ATOM 2009 C C . SER A 1 241 ? -16.628 -1.002 22.034 1.00 87.94 241 SER A C 1
ATOM 2011 O O . SER A 1 241 ? -16.569 -2.202 21.768 1.00 87.94 241 SER A O 1
ATOM 2013 N N . LEU A 1 242 ? -15.604 -0.343 22.565 1.00 82.56 242 LEU A N 1
ATOM 2014 C CA . LEU A 1 242 ? -14.357 -0.986 22.952 1.00 82.56 242 LEU A CA 1
ATOM 2015 C C . LEU A 1 242 ? -14.509 -1.552 24.365 1.00 82.56 242 LEU A C 1
ATOM 2017 O O . LEU A 1 242 ? -14.046 -0.966 25.347 1.00 82.56 242 LEU A O 1
ATOM 2021 N N . ASP A 1 243 ? -15.146 -2.716 24.461 1.00 71.62 243 ASP A N 1
ATOM 2022 C CA . ASP A 1 243 ? -15.201 -3.463 25.714 1.00 71.62 243 ASP A CA 1
ATOM 2023 C C . ASP A 1 243 ? -13.813 -4.015 26.090 1.00 71.62 243 ASP A C 1
ATOM 2025 O O . ASP A 1 243 ? -13.018 -4.352 25.208 1.00 71.62 243 ASP A O 1
ATOM 2029 N N . PRO A 1 244 ? -13.493 -4.157 27.392 1.00 65.50 244 PRO A N 1
ATOM 2030 C CA . PRO A 1 244 ? -12.207 -4.694 27.850 1.00 65.50 244 PRO A CA 1
ATOM 2031 C C . PRO A 1 244 ? -11.878 -6.103 27.340 1.00 65.50 244 PRO A C 1
ATOM 2033 O O . PRO A 1 244 ? -10.719 -6.500 27.377 1.00 65.50 244 PRO A O 1
ATOM 2036 N N . TRP A 1 245 ? -12.886 -6.850 26.887 1.00 56.31 245 TRP A N 1
ATOM 2037 C CA . TRP A 1 245 ? -12.779 -8.257 26.492 1.00 56.31 245 TRP A CA 1
ATOM 2038 C C . TRP A 1 245 ? -12.857 -8.478 24.976 1.00 56.31 245 TRP A C 1
ATOM 2040 O O . TRP A 1 245 ? -12.705 -9.610 24.518 1.00 56.31 245 TRP A O 1
ATOM 2050 N N . GLN A 1 246 ? -13.104 -7.423 24.189 1.00 64.12 246 GLN A N 1
ATOM 2051 C CA . GLN A 1 246 ? -13.230 -7.522 22.737 1.00 64.12 246 GLN A CA 1
ATOM 2052 C C . GLN A 1 246 ? -11.992 -6.950 22.043 1.00 64.12 246 GLN A C 1
ATOM 2054 O O . GLN A 1 246 ? -11.862 -5.750 21.823 1.00 64.12 246 GLN A O 1
ATOM 2059 N N . GLU A 1 247 ? -11.081 -7.849 21.673 1.00 75.94 247 GLU A N 1
ATOM 2060 C CA . GLU A 1 247 ? -9.786 -7.497 21.075 1.00 75.94 247 GLU A CA 1
ATOM 2061 C C . GLU A 1 247 ? -9.749 -7.683 19.553 1.00 75.94 247 GLU A C 1
ATOM 2063 O O . GLU A 1 247 ? -8.807 -7.247 18.899 1.00 75.94 247 GLU A O 1
ATOM 2068 N N . SER A 1 248 ? -10.742 -8.363 18.971 1.00 83.00 248 SER A N 1
ATOM 2069 C CA . SER A 1 248 ? -10.767 -8.722 17.548 1.00 83.00 248 SER A CA 1
ATOM 2070 C C . SER A 1 248 ? -12.011 -8.177 16.856 1.00 83.00 248 SER A C 1
ATOM 2072 O O . SER A 1 248 ? -13.134 -8.370 17.325 1.00 83.00 248 SER A O 1
ATOM 2074 N N . PHE A 1 249 ? -11.797 -7.552 15.702 1.00 83.12 249 PHE A N 1
ATOM 2075 C CA . PHE A 1 249 ? -12.833 -6.953 14.874 1.00 83.12 249 PHE A CA 1
ATOM 2076 C C . PHE A 1 249 ? -12.782 -7.564 13.476 1.00 83.12 249 PHE A C 1
ATOM 2078 O O . PHE A 1 249 ? -11.711 -7.869 12.945 1.00 83.12 249 PHE A O 1
ATOM 2085 N N . ALA A 1 250 ? -13.960 -7.766 12.893 1.00 84.38 250 ALA A N 1
ATOM 2086 C CA . ALA A 1 250 ? -14.112 -8.296 11.549 1.00 84.38 250 ALA A CA 1
ATOM 2087 C C . ALA A 1 250 ? -15.148 -7.468 10.792 1.00 84.38 250 ALA A C 1
ATOM 2089 O O . ALA A 1 250 ? -16.267 -7.263 11.272 1.00 84.38 250 ALA A O 1
ATOM 2090 N N . ILE A 1 251 ? -14.775 -7.013 9.602 1.00 83.31 251 ILE A N 1
ATOM 2091 C CA . ILE A 1 251 ? -15.655 -6.256 8.716 1.00 83.31 251 ILE A CA 1
ATOM 2092 C C . ILE A 1 251 ? -15.949 -7.128 7.508 1.00 83.31 251 ILE A C 1
ATOM 2094 O O . ILE A 1 251 ? -15.046 -7.520 6.767 1.00 83.31 251 ILE A O 1
ATOM 2098 N N . ALA A 1 252 ? -17.225 -7.476 7.354 1.00 84.62 252 ALA A N 1
ATOM 2099 C CA . ALA A 1 252 ? -17.681 -8.228 6.199 1.00 84.62 252 ALA A CA 1
ATOM 2100 C C . ALA A 1 252 ? -17.515 -7.376 4.943 1.00 84.62 252 ALA A C 1
ATOM 2102 O O . ALA A 1 252 ? -17.857 -6.195 4.941 1.00 84.62 252 ALA A O 1
ATOM 2103 N N . LEU A 1 253 ? -17.013 -7.990 3.877 1.00 80.62 253 LEU A N 1
ATOM 2104 C CA . LEU A 1 253 ? -16.907 -7.311 2.599 1.00 80.62 253 LEU A CA 1
ATOM 2105 C C . LEU A 1 253 ? -18.282 -7.231 1.938 1.00 80.62 253 LEU A C 1
ATOM 2107 O O . LEU A 1 253 ? -19.050 -8.202 1.990 1.00 80.62 253 LEU A O 1
ATOM 2111 N N . PRO A 1 254 ? -18.612 -6.101 1.298 1.00 75.00 254 PRO A N 1
ATOM 2112 C CA . PRO A 1 254 ? -19.818 -6.028 0.502 1.00 75.00 254 PRO A CA 1
ATOM 2113 C C . PRO A 1 254 ? -19.692 -6.993 -0.682 1.00 75.00 254 PRO A C 1
ATOM 2115 O O . PRO A 1 254 ? -18.610 -7.192 -1.234 1.00 75.00 254 PRO A O 1
ATOM 2118 N N . LYS A 1 255 ? -20.813 -7.584 -1.113 1.00 68.56 255 LYS A N 1
ATOM 2119 C CA . LYS A 1 255 ? -20.869 -8.492 -2.276 1.00 68.56 255 LYS A CA 1
ATOM 2120 C C . LYS A 1 255 ? -20.746 -7.736 -3.610 1.00 68.56 255 LYS A C 1
ATOM 2122 O O . LYS A 1 255 ? -21.474 -8.021 -4.558 1.00 68.56 255 LYS A O 1
ATOM 2127 N N . ILE A 1 256 ? -19.866 -6.742 -3.685 1.00 66.12 256 ILE A N 1
ATOM 2128 C CA . ILE A 1 256 ? -19.606 -5.978 -4.901 1.00 66.12 256 ILE A CA 1
ATOM 2129 C C . ILE A 1 256 ? -18.610 -6.789 -5.725 1.00 66.12 256 ILE A C 1
ATOM 2131 O O . ILE A 1 256 ? -17.413 -6.814 -5.445 1.00 66.12 256 ILE A O 1
ATOM 2135 N N . LYS A 1 257 ? -19.111 -7.476 -6.752 1.00 64.25 257 LYS A N 1
ATOM 2136 C CA . LYS A 1 257 ? -18.268 -8.128 -7.758 1.00 64.25 257 LYS A CA 1
ATOM 2137 C C . LYS A 1 257 ? -17.784 -7.076 -8.752 1.00 64.25 257 LYS A C 1
ATOM 2139 O O . LYS A 1 257 ? -18.322 -6.972 -9.847 1.00 64.25 257 LYS A O 1
ATOM 2144 N N . ASN A 1 258 ? -16.814 -6.266 -8.340 1.00 62.12 258 ASN A N 1
ATOM 2145 C CA . ASN A 1 258 ? -16.156 -5.322 -9.238 1.00 62.12 258 ASN A CA 1
ATOM 2146 C C . ASN A 1 258 ? -15.036 -6.049 -9.987 1.00 62.12 258 ASN A C 1
ATOM 2148 O O . ASN A 1 258 ? -14.118 -6.562 -9.345 1.00 62.12 258 ASN A O 1
ATOM 2152 N N . GLU A 1 259 ? -15.105 -6.119 -11.319 1.00 64.00 259 GLU A N 1
ATOM 2153 C CA . GLU A 1 259 ? -14.044 -6.743 -12.129 1.00 64.00 259 GLU A CA 1
ATOM 2154 C C . GLU A 1 259 ? -12.703 -6.013 -11.957 1.00 64.00 259 GLU A C 1
ATOM 2156 O O . GLU A 1 259 ? -11.639 -6.643 -11.954 1.00 64.00 259 GLU A O 1
ATOM 2161 N N . ASP A 1 260 ? -12.768 -4.706 -11.702 1.00 72.19 260 ASP A N 1
ATOM 2162 C CA . ASP A 1 260 ? -11.609 -3.864 -11.453 1.00 72.19 260 ASP A CA 1
ATOM 2163 C C . ASP A 1 260 ? -10.881 -4.225 -10.152 1.00 72.19 260 ASP A C 1
ATOM 2165 O O . ASP A 1 260 ? -11.475 -4.489 -9.098 1.00 72.19 260 ASP A O 1
ATOM 2169 N N . LEU A 1 261 ? -9.550 -4.172 -10.219 1.00 75.31 261 LEU A N 1
ATOM 2170 C CA . LEU A 1 261 ? -8.689 -4.288 -9.050 1.00 75.31 261 LEU A CA 1
ATOM 2171 C C . LEU A 1 261 ? -8.868 -3.031 -8.189 1.00 75.31 261 LEU A C 1
ATOM 2173 O O . LEU A 1 261 ? -8.725 -1.912 -8.685 1.00 75.31 261 LEU A O 1
ATOM 2177 N N . LYS A 1 262 ? -9.192 -3.210 -6.909 1.00 80.19 262 LYS A N 1
ATOM 2178 C CA . LYS A 1 262 ? -9.381 -2.127 -5.935 1.00 80.19 262 LYS A CA 1
ATOM 2179 C C . LYS A 1 262 ? -8.767 -2.530 -4.598 1.00 80.19 262 LYS A C 1
ATOM 2181 O O . LYS A 1 262 ? -8.652 -3.718 -4.281 1.00 80.19 262 LYS A O 1
ATOM 2186 N N . PHE A 1 263 ? -8.425 -1.536 -3.795 1.00 82.50 263 PHE A N 1
ATOM 2187 C CA . PHE A 1 263 ? -8.083 -1.728 -2.396 1.00 82.50 263 PHE A CA 1
ATOM 2188 C C . PHE A 1 263 ? -9.277 -1.511 -1.487 1.00 82.50 263 PHE A C 1
ATOM 2190 O O . PHE A 1 263 ? -10.091 -0.621 -1.720 1.00 82.50 263 PHE A O 1
ATOM 2197 N N . TYR A 1 264 ? -9.319 -2.298 -0.423 1.00 88.00 264 TYR A N 1
ATOM 2198 C CA . TYR A 1 264 ? -10.163 -2.081 0.733 1.00 88.00 264 TYR A CA 1
ATOM 2199 C C . TYR A 1 264 ? -9.319 -1.540 1.879 1.00 88.00 264 TYR A C 1
ATOM 2201 O O . TYR A 1 264 ? -8.759 -2.314 2.653 1.00 88.00 264 TYR A O 1
ATOM 2209 N N . ASP A 1 265 ? -9.226 -0.218 1.951 1.00 89.88 265 ASP A N 1
ATOM 2210 C CA . ASP A 1 265 ? -8.577 0.520 3.031 1.00 89.88 265 ASP A CA 1
ATOM 2211 C C . ASP A 1 265 ? -9.528 0.654 4.233 1.00 89.88 265 ASP A C 1
ATOM 2213 O O . ASP A 1 265 ? -10.750 0.535 4.101 1.00 89.88 265 ASP A O 1
ATOM 2217 N N . LEU A 1 266 ? -8.976 0.922 5.418 1.00 92.44 266 LEU A N 1
ATOM 2218 C CA . LEU A 1 266 ? -9.759 1.131 6.640 1.00 92.44 266 LEU A CA 1
ATOM 2219 C C . LEU A 1 266 ? -9.581 2.565 7.144 1.00 92.44 266 LEU A C 1
ATOM 2221 O O . LEU A 1 266 ? -8.483 2.953 7.523 1.00 92.44 266 LEU A O 1
ATOM 2225 N N . GLY A 1 267 ? -10.646 3.360 7.194 1.00 94.44 267 GLY A N 1
ATOM 2226 C CA . GLY A 1 267 ? -10.672 4.589 7.990 1.00 94.44 267 GLY A CA 1
ATOM 2227 C C . GLY A 1 267 ? -10.978 4.238 9.441 1.00 94.44 267 GLY A C 1
ATOM 2228 O O . GLY A 1 267 ? -11.979 3.584 9.698 1.00 94.44 267 GLY A O 1
ATOM 2229 N N . ILE A 1 268 ? -10.139 4.629 10.394 1.00 94.44 268 ILE A N 1
ATOM 2230 C CA . ILE A 1 268 ? -10.306 4.302 11.813 1.00 94.44 268 ILE A CA 1
ATOM 2231 C C . ILE A 1 268 ? -10.420 5.604 12.599 1.00 94.44 268 ILE A C 1
ATOM 2233 O O . ILE A 1 268 ? -9.507 6.431 12.578 1.00 94.44 268 ILE A O 1
ATOM 2237 N N . ALA A 1 269 ? -11.533 5.767 13.312 1.00 95.31 269 ALA A N 1
ATOM 2238 C CA . ALA A 1 269 ? -11.773 6.880 14.220 1.00 95.31 269 ALA A CA 1
ATOM 2239 C C . ALA A 1 269 ? -11.905 6.377 15.663 1.00 95.31 269 ALA A C 1
ATOM 2241 O O . ALA A 1 269 ? -12.786 5.568 15.961 1.00 95.31 269 ALA A O 1
ATOM 2242 N N . TYR A 1 270 ? -11.066 6.877 16.566 1.00 94.06 270 TYR A N 1
ATOM 2243 C CA . TYR A 1 270 ? -11.135 6.589 17.997 1.00 94.06 270 TYR A CA 1
ATOM 2244 C C . TYR A 1 270 ? -11.806 7.729 18.751 1.00 94.06 270 TYR A C 1
ATOM 2246 O O . TYR A 1 270 ? -11.349 8.874 18.694 1.00 94.06 270 TYR A O 1
ATOM 2254 N N . PHE A 1 271 ? -12.849 7.396 19.506 1.00 93.25 271 PHE A N 1
ATOM 2255 C CA . PHE A 1 271 ? -13.612 8.353 20.295 1.00 93.25 271 PHE A CA 1
ATOM 2256 C C . PHE A 1 271 ? -13.251 8.223 21.780 1.00 93.25 271 PHE A C 1
ATOM 2258 O O . PHE A 1 271 ? -13.328 7.118 22.335 1.00 93.25 271 PHE A O 1
ATOM 2265 N N . PRO A 1 272 ? -12.861 9.326 22.442 1.00 92.31 272 PRO A N 1
ATOM 2266 C CA . PRO A 1 272 ? -12.644 9.340 23.880 1.00 92.31 272 PRO A CA 1
ATOM 2267 C C . PRO A 1 272 ? -13.964 9.149 24.632 1.00 92.31 272 PRO A C 1
ATOM 2269 O O . PRO A 1 272 ? -15.036 9.486 24.126 1.00 92.31 272 PRO A O 1
ATOM 2272 N N . ALA A 1 273 ? -13.878 8.675 25.877 1.00 87.56 273 ALA A N 1
ATOM 2273 C CA . ALA A 1 273 ? -15.017 8.755 26.783 1.00 87.56 273 ALA A CA 1
ATOM 2274 C C . ALA A 1 273 ? -15.361 10.220 27.089 1.00 87.56 273 ALA A C 1
ATOM 2276 O O . ALA A 1 273 ? -14.495 11.103 27.070 1.00 87.56 273 ALA A O 1
ATOM 2277 N N . LYS A 1 274 ? -16.635 10.489 27.381 1.00 83.75 274 LYS A N 1
ATOM 2278 C CA . LYS A 1 274 ? -17.128 11.854 27.605 1.00 83.75 274 LYS A CA 1
ATOM 2279 C C . LYS A 1 274 ? -16.328 12.554 28.716 1.00 83.75 274 LYS A C 1
ATOM 2281 O O . LYS A 1 274 ? -16.314 12.096 29.851 1.00 83.75 274 LYS A O 1
ATOM 2286 N N . GLY A 1 275 ? -15.704 13.686 28.382 1.00 80.50 275 GLY A N 1
ATOM 2287 C CA . GLY A 1 275 ? -14.894 14.487 29.310 1.00 80.50 275 GLY A CA 1
ATOM 2288 C C . GLY A 1 275 ? -13.387 14.209 29.264 1.00 80.50 275 GLY A C 1
ATOM 2289 O O . GLY A 1 275 ? -12.623 14.994 29.818 1.00 80.50 275 GLY A O 1
ATOM 2290 N N . ASN A 1 276 ? -12.941 13.166 28.558 1.00 85.88 276 ASN A N 1
ATOM 2291 C CA . ASN A 1 276 ? -11.518 12.899 28.369 1.00 85.88 276 ASN A CA 1
ATOM 2292 C C . ASN A 1 276 ? -10.974 13.677 27.168 1.00 85.88 276 ASN A C 1
ATOM 2294 O O . ASN A 1 276 ? -11.465 13.542 26.051 1.00 85.88 276 ASN A O 1
ATOM 2298 N N . GLN A 1 277 ? -9.918 14.453 27.398 1.00 87.50 277 GLN A N 1
ATOM 2299 C CA . GLN A 1 277 ? -9.219 15.222 26.360 1.00 87.50 277 GLN A CA 1
ATOM 2300 C C . GLN A 1 277 ? -7.950 14.528 25.865 1.00 87.50 277 GLN A C 1
ATOM 2302 O O . GLN A 1 277 ? -7.222 15.056 25.035 1.00 87.50 277 GLN A O 1
ATOM 2307 N N . SER A 1 278 ? -7.633 13.349 26.386 1.00 90.25 278 SER A N 1
ATOM 2308 C CA . SER A 1 278 ? -6.485 12.570 25.944 1.00 90.25 278 SER A CA 1
ATOM 2309 C C . SER A 1 278 ? -6.819 11.092 25.972 1.00 90.25 278 SER A C 1
ATOM 2311 O O . SER A 1 278 ? -7.536 10.634 26.864 1.00 90.25 278 SER A O 1
ATOM 2313 N N . ILE A 1 279 ? -6.291 10.360 24.994 1.00 91.56 279 ILE A N 1
ATOM 2314 C CA . ILE A 1 279 ? -6.456 8.912 24.888 1.00 91.56 279 ILE A CA 1
ATOM 2315 C C . ILE A 1 279 ? -5.121 8.211 24.672 1.00 91.56 279 ILE A C 1
ATOM 2317 O O . ILE A 1 279 ? -4.211 8.738 24.026 1.00 91.56 279 ILE A O 1
ATOM 2321 N N . GLN A 1 280 ? -5.026 6.999 25.202 1.00 91.19 280 GLN A N 1
ATOM 2322 C CA . GLN A 1 280 ? -3.994 6.033 24.855 1.00 91.19 280 GLN A CA 1
ATOM 2323 C C . GLN A 1 280 ? -4.472 5.259 23.617 1.00 91.19 280 GLN A C 1
ATOM 2325 O O . GLN A 1 280 ? -5.525 4.620 23.651 1.00 91.19 280 GLN A O 1
ATOM 2330 N N . LEU A 1 281 ? -3.734 5.329 22.509 1.00 91.38 281 LEU A N 1
ATOM 2331 C CA . LEU A 1 281 ? -4.061 4.566 21.307 1.00 91.38 281 LEU A CA 1
ATOM 2332 C C . LEU A 1 281 ? -3.798 3.071 21.550 1.00 91.38 281 LEU A C 1
ATOM 2334 O O . LEU A 1 281 ? -2.726 2.728 22.060 1.00 91.38 281 LEU A O 1
ATOM 2338 N N . PRO A 1 282 ? -4.737 2.179 21.185 1.00 90.06 282 PRO A N 1
ATOM 2339 C CA . PRO A 1 282 ? -4.486 0.744 21.208 1.00 90.06 282 PRO A CA 1
ATOM 2340 C C . PRO A 1 282 ? -3.454 0.355 20.141 1.00 90.06 282 PRO A C 1
ATOM 2342 O O . PRO A 1 282 ? -3.312 1.024 19.114 1.00 90.06 282 PRO A O 1
ATOM 2345 N N . GLU A 1 283 ? -2.752 -0.751 20.371 1.00 91.06 283 GLU A N 1
ATOM 2346 C CA . GLU A 1 283 ? -1.924 -1.383 19.345 1.00 91.06 283 GLU A CA 1
ATOM 2347 C C . GLU A 1 283 ? -2.835 -2.011 18.289 1.00 91.06 283 GLU A C 1
ATOM 2349 O O . GLU A 1 283 ? -3.748 -2.770 18.616 1.00 91.06 283 GLU A O 1
ATOM 2354 N N . LEU A 1 284 ? -2.582 -1.698 17.022 1.00 90.19 284 LEU A N 1
ATOM 2355 C CA . LEU A 1 284 ? -3.338 -2.229 15.897 1.00 90.19 284 LEU A CA 1
ATOM 2356 C C . LEU A 1 284 ? -2.544 -3.370 15.264 1.00 90.19 284 LEU A C 1
ATOM 2358 O O . LEU A 1 284 ? -1.458 -3.154 14.734 1.00 90.19 284 LEU A O 1
ATOM 2362 N N . GLN A 1 285 ? -3.102 -4.577 15.274 1.00 89.69 285 GLN A N 1
ATOM 2363 C CA . GLN A 1 285 ? -2.528 -5.720 14.569 1.00 89.69 285 GLN A CA 1
ATOM 2364 C C . GLN A 1 285 ? -3.401 -6.097 13.379 1.00 89.69 285 GLN A C 1
ATOM 2366 O O . GLN A 1 285 ? -4.572 -6.449 13.526 1.00 89.69 285 GLN A O 1
ATOM 2371 N N . ILE A 1 286 ? -2.803 -6.073 12.195 1.00 87.75 286 ILE A N 1
ATOM 2372 C CA . ILE A 1 286 ? -3.411 -6.520 10.947 1.00 87.75 286 ILE A CA 1
ATOM 2373 C C . ILE A 1 286 ? -2.389 -7.370 10.197 1.00 87.75 286 ILE A C 1
ATOM 2375 O O . ILE A 1 286 ? -1.192 -7.071 10.204 1.00 87.75 286 ILE A O 1
ATOM 2379 N N . LYS A 1 287 ? -2.835 -8.471 9.590 1.00 83.38 287 LYS A N 1
ATOM 2380 C CA . LYS A 1 287 ? -1.947 -9.275 8.746 1.00 83.38 287 LYS A CA 1
ATOM 2381 C C . LYS A 1 287 ? -1.746 -8.585 7.392 1.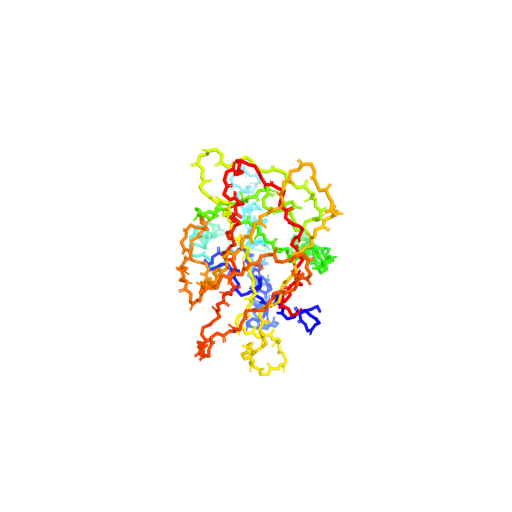00 83.38 287 LYS A C 1
ATOM 2383 O O . LYS A 1 287 ? -2.690 -7.958 6.930 1.00 83.38 287 LYS A O 1
ATOM 2388 N N . PRO A 1 288 ? -0.613 -8.814 6.696 1.00 75.44 288 PRO A N 1
ATOM 2389 C CA . PRO A 1 288 ? -0.334 -8.239 5.372 1.00 75.44 288 PRO A CA 1
ATOM 2390 C C . PRO A 1 288 ? -1.446 -8.416 4.330 1.00 75.44 288 PRO A C 1
ATOM 2392 O O . PRO A 1 288 ? -1.625 -7.581 3.454 1.00 75.44 288 PRO A O 1
ATOM 2395 N N . ASN A 1 289 ? -2.191 -9.520 4.413 1.00 73.31 289 ASN A N 1
ATOM 2396 C CA . ASN A 1 289 ? -3.310 -9.812 3.524 1.00 73.31 289 ASN A CA 1
ATOM 2397 C C . ASN A 1 289 ? -4.670 -9.668 4.226 1.00 73.31 289 ASN A C 1
ATOM 2399 O O . ASN A 1 289 ? -5.654 -10.163 3.712 1.00 73.31 289 ASN A O 1
ATOM 2403 N N . CYS A 1 290 ? -4.757 -9.023 5.389 1.00 76.62 290 CYS A N 1
ATOM 2404 C CA . CYS A 1 290 ? -6.008 -8.771 6.118 1.00 76.62 290 CYS A CA 1
ATOM 2405 C C . CYS A 1 290 ? -6.840 -10.016 6.516 1.00 76.62 290 CYS A C 1
ATOM 2407 O O . CYS A 1 290 ? -8.019 -9.864 6.838 1.00 76.62 290 CYS A O 1
ATOM 2409 N N . ASP A 1 291 ? -6.236 -11.213 6.509 1.00 71.50 291 ASP A N 1
ATOM 2410 C CA . ASP A 1 291 ? -6.868 -12.513 6.833 1.00 71.50 291 ASP A CA 1
ATOM 2411 C C . ASP A 1 291 ? -6.845 -12.872 8.337 1.00 71.50 291 ASP A C 1
ATOM 2413 O O . ASP A 1 291 ? -5.815 -12.607 9.011 1.00 71.50 291 ASP A O 1
#

pLDDT: mean 74.84, std 13.58, range [40.75, 95.31]